Protein AF-A0A497NHQ7-F1 (afdb_monomer_lite)

Foldseek 3Di:
DDDDDDDDDDDDDDDDDPPPVPPPLPDLVPDPLVVLLVVLVVPDDPVLSVLLSVLCNVQVVCLNVLDCVVLVPDDLVSSLSNLVSNCSVCVVVVNNVSSVVSCVVVVPDNDDPCVVVVVVVLVVCLVPLVVVVVVLVVCCVQPVLCVLLSVQCLQFLDQLQLSLVQLVVLLVCLVVVNNVLQADQVQQKGQVVSVCVRAVDPVGHDGMGRHHPVSSVVSNPHDRDDPVNSCCVQCPVVVHDDCSNVSSVSSVSVVVVVVVVVD

Sequence (263 aa):
MCLWFVRAGSSVWYERLTCTRKKASFNERNINWRDFEKWLKQSFSYNYSKDLLNYSKRFCHVLFSGEASELLKLSTSVRRMAMASLSNLSKYLGIYKEWKRLVEAYGLKWSCGKSEDYIIKRMANTENNDAILEWVKLVKAKILQLRVFMDFMVLSGLRLKEAVNSYNLIIQLSREERLSEYYDSEKEVLKHYKFKEVFIRRSKKVFVSFIPKAMIEAISQREKLTVYQISNWVRRDNKLKSRFGDIREYFATFMTNGLRNRK

Radius of gyration: 26.2 Å; chains: 1; bounding box: 58×73×68 Å

pLDDT: mean 84.04, std 20.73, range [24.2, 98.5]

Secondary structure (DSSP, 8-state):
---------------------------GGG--HHHHHHHHHHHS-HHHHHHHHHHHHHHTHHHHH---HHHHTS-HHHHHHHHHHHHHHHHHTT-HHHHHHHHHHTT--S--SHHHHHHHHHHHHTT-SHHHHHHHHHHHHH-GGGHHHHHHHHHH---HHHHHHHHHHHHHHHHTT-GGGTEETTTTEE-GGGSHHHHEETTEE---EE--HHHHHHHHTS----HHHHHHIIIIIS-PPP-HHHHHHHHHHHHHHHHHTT-

Structure (mmCIF, N/CA/C/O backbone):
data_AF-A0A497NHQ7-F1
#
_entry.id   AF-A0A497NHQ7-F1
#
loop_
_atom_site.group_PDB
_atom_site.id
_atom_site.type_symbol
_atom_site.label_atom_id
_atom_site.label_alt_id
_atom_site.label_comp_id
_atom_site.label_asym_id
_atom_site.label_entity_id
_atom_site.label_seq_id
_atom_site.pdbx_PDB_ins_code
_atom_site.Cartn_x
_atom_site.Cartn_y
_atom_site.Cartn_z
_atom_site.occupancy
_atom_site.B_iso_or_equiv
_atom_site.auth_seq_id
_atom_site.auth_comp_id
_atom_site.auth_asym_id
_atom_site.auth_atom_id
_atom_site.pdbx_PDB_model_num
ATOM 1 N N . MET A 1 1 ? 35.495 -52.546 -8.811 1.00 30.92 1 MET A N 1
ATOM 2 C CA . MET A 1 1 ? 34.304 -53.111 -9.485 1.00 30.92 1 MET A CA 1
ATOM 3 C C . MET A 1 1 ? 33.093 -52.316 -9.010 1.00 30.92 1 MET A C 1
ATOM 5 O O . MET A 1 1 ? 33.074 -51.970 -7.838 1.00 30.92 1 MET A O 1
ATOM 9 N N . CYS A 1 2 ? 32.164 -52.003 -9.918 1.00 26.03 2 CYS A N 1
ATOM 10 C CA . CYS A 1 2 ? 31.024 -51.072 -9.798 1.00 26.03 2 CYS A CA 1
ATOM 11 C C . CYS A 1 2 ? 31.335 -49.577 -9.992 1.00 26.03 2 CYS A C 1
ATOM 13 O O . CYS A 1 2 ? 31.660 -48.857 -9.055 1.00 26.03 2 CYS A O 1
ATOM 15 N N . LEU A 1 3 ? 31.118 -49.107 -11.225 1.00 24.20 3 LEU A N 1
ATOM 16 C CA . LEU A 1 3 ? 30.750 -47.726 -11.534 1.00 24.20 3 LEU A CA 1
ATOM 17 C C . LEU A 1 3 ? 29.706 -47.738 -12.655 1.00 24.20 3 LEU A C 1
ATOM 19 O O . LEU A 1 3 ? 29.718 -48.588 -13.543 1.00 24.20 3 LEU A O 1
ATOM 23 N N . TRP A 1 4 ? 28.745 -46.842 -12.492 1.00 24.20 4 TRP A N 1
ATOM 24 C CA . TRP A 1 4 ? 27.410 -46.860 -13.063 1.00 24.20 4 TRP A CA 1
ATOM 25 C C . TRP A 1 4 ? 27.330 -46.231 -14.461 1.00 24.20 4 TRP A C 1
ATOM 27 O O . TRP A 1 4 ? 27.962 -45.222 -14.741 1.00 24.20 4 TRP A O 1
ATOM 37 N N . PHE A 1 5 ? 26.469 -46.845 -15.274 1.00 24.69 5 PHE A N 1
ATOM 38 C CA . PHE A 1 5 ? 25.561 -46.300 -16.291 1.00 24.69 5 PHE A CA 1
ATOM 39 C C . PHE A 1 5 ? 25.951 -45.066 -17.133 1.00 24.69 5 PHE A C 1
ATOM 41 O O . PHE A 1 5 ? 25.940 -43.917 -16.700 1.00 24.69 5 PHE A O 1
ATOM 48 N N . VAL A 1 6 ? 26.104 -45.364 -18.424 1.00 25.67 6 VAL A N 1
ATOM 49 C CA . VAL A 1 6 ? 26.184 -44.488 -19.595 1.00 25.67 6 VAL A CA 1
ATOM 50 C C . VAL A 1 6 ? 24.782 -44.061 -20.063 1.00 25.67 6 VAL A C 1
ATOM 52 O O . VAL A 1 6 ? 23.880 -44.890 -20.162 1.00 25.67 6 VAL A O 1
ATOM 55 N N . ARG A 1 7 ? 24.629 -42.793 -20.466 1.00 26.30 7 ARG A N 1
ATOM 56 C CA . ARG A 1 7 ? 23.728 -42.341 -21.551 1.00 26.30 7 ARG A CA 1
ATOM 57 C C . ARG A 1 7 ? 24.467 -41.226 -22.301 1.00 26.30 7 ARG A C 1
ATOM 59 O O . ARG A 1 7 ? 24.669 -40.153 -21.751 1.00 26.30 7 ARG A O 1
ATOM 66 N N . ALA A 1 8 ? 25.144 -41.524 -23.409 1.00 26.69 8 ALA A N 1
ATOM 67 C CA . ALA A 1 8 ? 24.595 -41.644 -24.765 1.00 26.69 8 ALA A CA 1
ATOM 68 C C . ALA A 1 8 ? 23.889 -40.356 -25.219 1.00 26.69 8 ALA A C 1
ATOM 70 O O . ALA A 1 8 ? 22.693 -40.165 -25.008 1.00 26.69 8 ALA A O 1
ATOM 71 N N . GLY A 1 9 ? 24.676 -39.473 -25.837 1.00 25.56 9 GLY A N 1
ATOM 72 C CA . GLY A 1 9 ? 24.173 -38.418 -26.700 1.00 25.56 9 GLY A CA 1
ATOM 73 C C . GLY A 1 9 ? 23.715 -39.001 -28.033 1.00 25.56 9 GLY A C 1
ATOM 74 O O . GLY A 1 9 ? 24.252 -39.997 -28.518 1.00 25.56 9 GLY A O 1
ATOM 75 N N . SER A 1 10 ? 22.713 -38.374 -28.634 1.00 26.53 10 SER A N 1
ATOM 76 C CA . SER A 1 10 ? 22.388 -38.570 -30.040 1.00 26.53 10 SER A CA 1
ATOM 77 C C . SER A 1 10 ? 21.938 -37.250 -30.648 1.00 26.53 10 SER A C 1
ATOM 79 O O . SER A 1 10 ? 21.062 -36.542 -30.158 1.00 26.53 10 SER A O 1
ATOM 81 N N . SER A 1 11 ? 22.679 -36.951 -31.696 1.00 25.83 11 SER A N 1
ATOM 82 C CA . SER A 1 11 ? 22.598 -35.955 -32.742 1.00 25.83 11 SER A CA 1
ATOM 83 C C . SER A 1 11 ? 21.236 -35.808 -33.434 1.00 25.83 11 SER A C 1
ATOM 85 O O . SER A 1 11 ? 20.592 -36.797 -33.757 1.00 25.83 11 SER A O 1
ATOM 87 N N . VAL A 1 12 ? 20.929 -34.542 -33.752 1.00 27.66 12 VAL A N 1
ATOM 88 C CA . VAL A 1 12 ? 20.535 -34.015 -35.080 1.00 27.66 12 VAL A CA 1
ATOM 89 C C . VAL A 1 12 ? 19.300 -34.603 -35.767 1.00 27.66 12 VAL A C 1
ATOM 91 O O . VAL A 1 12 ? 19.362 -35.721 -36.243 1.00 27.66 12 VAL A O 1
ATOM 94 N N . TRP A 1 13 ? 18.293 -33.742 -35.982 1.00 25.17 13 TRP A N 1
ATOM 95 C CA . TRP A 1 13 ? 17.692 -33.379 -37.289 1.00 25.17 13 TRP A CA 1
ATOM 96 C C . TRP A 1 13 ? 17.184 -31.921 -37.147 1.00 25.17 13 TRP A C 1
ATOM 98 O O . TRP A 1 13 ? 16.408 -31.636 -36.240 1.00 25.17 13 TRP A O 1
ATOM 108 N N . TYR A 1 14 ? 17.883 -30.909 -37.691 1.00 27.84 14 TYR A N 1
ATOM 109 C CA . TYR A 1 14 ? 17.608 -30.205 -38.968 1.00 27.84 14 TYR A CA 1
ATOM 110 C C . TYR A 1 14 ? 16.111 -29.899 -39.177 1.00 27.84 14 TYR A C 1
ATOM 112 O O . TYR A 1 14 ? 15.291 -30.798 -39.155 1.00 27.84 14 TYR A O 1
ATOM 120 N N . GLU A 1 15 ? 15.698 -28.640 -39.335 1.00 27.30 15 GLU A N 1
ATOM 121 C CA . GLU A 1 15 ? 15.853 -27.954 -40.620 1.00 27.30 15 GLU A CA 1
ATOM 122 C C . GLU A 1 15 ? 16.220 -26.466 -40.538 1.00 27.30 15 GLU A C 1
ATOM 124 O O . GLU A 1 15 ? 15.729 -25.677 -39.726 1.00 27.30 15 GLU A O 1
ATOM 129 N N . ARG A 1 16 ? 17.084 -26.091 -41.485 1.00 33.81 16 ARG A N 1
ATOM 130 C CA . ARG A 1 16 ? 17.344 -24.724 -41.916 1.00 33.81 16 ARG A CA 1
ATOM 131 C C . ARG A 1 16 ? 16.037 -24.060 -42.340 1.00 33.81 16 ARG A C 1
ATOM 133 O O . ARG A 1 16 ? 15.442 -24.445 -43.336 1.00 33.81 16 ARG A O 1
ATOM 140 N N . LEU A 1 17 ? 15.730 -22.931 -41.722 1.00 28.48 17 LEU A N 1
ATOM 141 C CA . LEU A 1 17 ? 15.259 -21.790 -42.491 1.00 28.48 17 LEU A CA 1
ATOM 142 C C . LEU A 1 17 ? 16.276 -20.682 -42.288 1.00 28.48 17 LEU A C 1
ATOM 144 O O . LEU A 1 17 ? 16.317 -20.006 -41.259 1.00 28.48 17 LEU A O 1
ATOM 148 N N . THR A 1 18 ? 17.118 -20.512 -43.302 1.00 34.19 18 THR A N 1
ATOM 149 C CA . THR A 1 18 ? 17.798 -19.259 -43.608 1.00 34.19 18 THR A CA 1
ATOM 150 C C . THR A 1 18 ? 16.737 -18.191 -43.850 1.00 34.19 18 THR A C 1
ATOM 152 O O . THR A 1 18 ? 16.485 -17.775 -44.974 1.00 34.19 18 THR A O 1
ATOM 155 N N . CYS A 1 19 ? 16.080 -17.732 -42.791 1.00 28.23 19 CYS A N 1
ATOM 156 C CA . CYS A 1 19 ? 15.479 -16.423 -42.818 1.00 28.23 19 CYS A CA 1
ATOM 157 C C . CYS A 1 19 ? 16.605 -15.492 -42.391 1.00 28.23 19 CYS A C 1
ATOM 159 O O . CYS A 1 19 ? 16.852 -15.284 -41.202 1.00 28.23 19 CYS A O 1
ATOM 161 N N . THR A 1 20 ? 17.314 -14.944 -43.378 1.00 32.28 20 THR A N 1
ATOM 162 C CA . THR A 1 20 ? 17.828 -13.579 -43.295 1.00 32.28 20 THR A CA 1
ATOM 163 C C . THR A 1 20 ? 16.650 -12.706 -42.877 1.00 32.28 20 THR A C 1
ATOM 165 O O . THR A 1 20 ? 15.953 -12.124 -43.708 1.00 32.28 20 THR A O 1
ATOM 168 N N . ARG A 1 21 ? 16.347 -12.696 -41.575 1.00 32.72 21 ARG A N 1
ATOM 169 C CA . ARG A 1 21 ? 15.309 -11.864 -41.002 1.00 32.72 21 ARG A CA 1
ATOM 170 C C . ARG A 1 21 ? 15.893 -10.480 -41.132 1.00 32.72 21 ARG A C 1
ATOM 172 O O . ARG A 1 21 ? 16.703 -10.082 -40.296 1.00 32.72 21 ARG A O 1
ATOM 179 N N . LYS A 1 22 ? 15.561 -9.811 -42.246 1.00 32.59 22 LYS A N 1
ATOM 180 C CA . LYS A 1 22 ? 15.763 -8.377 -42.441 1.00 32.59 22 LYS A CA 1
ATOM 181 C C . LYS A 1 22 ? 15.537 -7.766 -41.069 1.00 32.59 22 LYS A C 1
ATOM 183 O O . LYS A 1 22 ? 14.441 -7.924 -40.524 1.00 32.59 22 LYS A O 1
ATOM 188 N N . LYS A 1 23 ? 16.593 -7.197 -40.469 1.00 37.81 23 LYS A N 1
ATOM 189 C CA . LYS A 1 23 ? 16.454 -6.386 -39.261 1.00 37.81 23 LYS A CA 1
ATOM 190 C C . LYS A 1 23 ? 15.331 -5.425 -39.609 1.00 37.81 23 LYS A C 1
ATOM 192 O O . LYS A 1 23 ? 15.509 -4.600 -40.500 1.00 37.81 23 LYS A O 1
ATOM 197 N N . ALA A 1 24 ? 14.153 -5.608 -39.017 1.00 40.59 24 ALA A N 1
ATOM 198 C CA . ALA A 1 24 ? 13.106 -4.620 -39.146 1.00 40.59 24 ALA A CA 1
ATOM 199 C C . ALA A 1 24 ? 13.726 -3.373 -38.526 1.00 40.59 24 ALA A C 1
ATOM 201 O O . ALA A 1 24 ? 13.942 -3.338 -37.314 1.00 40.59 24 ALA A O 1
ATOM 202 N N . SER A 1 25 ? 14.145 -2.424 -39.363 1.00 46.47 25 SER A N 1
ATOM 203 C CA . SER A 1 25 ? 14.694 -1.156 -38.913 1.00 46.47 25 SER A CA 1
ATOM 204 C C . SER A 1 25 ? 13.517 -0.357 -38.372 1.00 46.47 25 SER A C 1
ATOM 206 O O . SER A 1 25 ? 12.958 0.510 -39.043 1.00 46.47 25 SER A O 1
ATOM 208 N N . PHE A 1 26 ? 13.050 -0.732 -37.184 1.00 54.47 26 PHE A N 1
ATOM 209 C CA . PHE A 1 26 ? 12.136 0.104 -36.438 1.00 54.47 26 PHE A CA 1
ATOM 210 C C . PHE A 1 26 ? 12.900 1.389 -36.154 1.00 54.47 26 PHE A C 1
ATOM 212 O O . PHE A 1 26 ? 13.939 1.370 -35.508 1.00 54.47 26 PHE A O 1
ATOM 219 N N . ASN A 1 27 ? 12.433 2.478 -36.747 1.00 61.97 27 ASN A N 1
ATOM 220 C CA . ASN A 1 27 ? 12.944 3.813 -36.501 1.00 61.97 27 ASN A CA 1
ATOM 221 C C . ASN A 1 27 ? 12.106 4.422 -35.369 1.00 61.97 27 ASN A C 1
ATOM 223 O O . ASN A 1 27 ? 10.896 4.183 -35.307 1.00 61.97 27 ASN A O 1
ATOM 227 N N . GLU A 1 28 ? 12.722 5.223 -34.501 1.00 62.81 28 GLU A N 1
ATOM 228 C CA . GLU A 1 28 ? 12.070 5.949 -33.398 1.00 62.81 28 GLU A CA 1
ATOM 229 C C . GLU A 1 28 ? 10.790 6.672 -33.836 1.00 62.81 28 GLU A C 1
ATOM 231 O O . GLU A 1 28 ? 9.801 6.719 -33.102 1.00 62.81 28 GLU A O 1
ATOM 236 N N . ARG A 1 29 ? 10.786 7.184 -35.073 1.00 62.53 29 ARG A N 1
ATOM 237 C CA . ARG A 1 29 ? 9.670 7.934 -35.671 1.00 62.53 29 ARG A CA 1
ATOM 238 C C . ARG A 1 29 ? 8.407 7.104 -35.915 1.00 62.53 29 ARG A C 1
ATOM 240 O O . ARG A 1 29 ? 7.334 7.680 -36.045 1.00 62.53 29 ARG A O 1
ATOM 247 N N . ASN A 1 30 ? 8.511 5.775 -35.933 1.00 78.06 30 ASN A N 1
ATOM 248 C CA . ASN A 1 30 ? 7.392 4.874 -36.228 1.00 78.06 30 ASN A CA 1
ATOM 249 C C . ASN A 1 30 ? 6.718 4.310 -34.966 1.00 78.06 30 ASN A C 1
ATOM 251 O O . ASN A 1 30 ? 5.863 3.427 -35.058 1.00 78.06 30 ASN A O 1
ATOM 255 N N . ILE A 1 31 ? 7.086 4.785 -33.772 1.00 88.00 31 ILE A N 1
ATOM 256 C CA . ILE A 1 31 ? 6.461 4.319 -32.532 1.00 88.00 31 ILE A CA 1
ATOM 257 C C . ILE A 1 31 ? 5.078 4.961 -32.378 1.00 88.00 31 ILE A C 1
ATOM 259 O O . ILE A 1 31 ? 4.946 6.159 -32.122 1.00 88.00 31 ILE A O 1
ATOM 263 N N . ASN A 1 32 ? 4.027 4.142 -32.438 1.00 92.81 32 ASN A N 1
ATOM 264 C CA . ASN A 1 32 ? 2.687 4.573 -32.050 1.00 92.81 32 ASN A CA 1
ATOM 265 C C . ASN A 1 32 ? 2.573 4.642 -30.516 1.00 92.81 32 ASN A C 1
ATOM 267 O O . ASN A 1 32 ? 2.247 3.667 -29.835 1.00 92.81 32 ASN A O 1
ATOM 271 N N . TRP A 1 33 ? 2.855 5.826 -29.969 1.00 93.81 33 TRP A N 1
ATOM 272 C CA . TRP A 1 33 ? 2.842 6.081 -28.528 1.00 93.81 33 TRP A CA 1
ATOM 273 C C . TRP A 1 33 ? 1.461 5.945 -27.881 1.00 93.81 33 TRP A C 1
ATOM 275 O O . TRP A 1 33 ? 1.388 5.611 -26.700 1.00 93.81 33 TRP A O 1
ATOM 285 N N . ARG A 1 34 ? 0.375 6.199 -28.626 1.00 94.44 34 ARG A N 1
ATOM 286 C CA . ARG A 1 34 ? -0.997 6.080 -28.105 1.00 94.44 34 ARG A CA 1
ATOM 287 C C . ARG A 1 34 ? -1.351 4.619 -27.854 1.00 94.44 34 ARG A C 1
ATOM 289 O O . ARG A 1 34 ? -1.908 4.293 -26.808 1.00 94.44 34 ARG A O 1
ATOM 296 N N . ASP A 1 35 ? -0.985 3.738 -28.777 1.00 95.31 35 ASP A N 1
ATOM 297 C CA . ASP A 1 35 ? -1.245 2.307 -28.620 1.00 95.31 35 ASP A CA 1
ATOM 298 C C . ASP A 1 35 ? -0.305 1.664 -27.598 1.00 95.31 35 ASP A C 1
ATOM 300 O O . ASP A 1 35 ? -0.753 0.852 -26.786 1.00 95.31 35 ASP A O 1
ATOM 304 N N . PHE A 1 36 ? 0.950 2.116 -27.514 1.00 95.62 36 PHE A N 1
ATOM 305 C CA . PHE A 1 36 ? 1.835 1.718 -26.419 1.00 95.62 36 PHE A CA 1
ATOM 306 C C . PHE A 1 36 ? 1.289 2.141 -25.043 1.00 95.62 36 PHE A C 1
ATOM 308 O O . PHE A 1 36 ? 1.331 1.365 -24.088 1.00 95.62 36 PHE A O 1
ATOM 315 N N . GLU A 1 37 ? 0.720 3.344 -24.921 1.00 96.12 37 GLU A N 1
ATOM 316 C CA . GLU A 1 37 ? 0.081 3.788 -23.679 1.00 96.12 37 GLU A CA 1
ATOM 317 C C . GLU A 1 37 ? -1.116 2.902 -23.298 1.00 96.12 37 GLU A C 1
ATOM 319 O O . GLU A 1 37 ? -1.246 2.514 -22.132 1.00 96.12 37 GLU A O 1
ATOM 324 N N . LYS A 1 38 ? -1.973 2.542 -24.265 1.00 96.25 38 LYS A N 1
ATOM 325 C CA . LYS A 1 38 ? -3.079 1.595 -24.037 1.00 96.25 38 LYS A CA 1
ATOM 326 C C . LYS A 1 38 ? -2.553 0.241 -23.561 1.00 96.25 38 LYS A C 1
ATOM 328 O O . LYS A 1 38 ? -3.060 -0.287 -22.573 1.00 96.25 38 LYS A O 1
ATOM 333 N N . TRP A 1 39 ? -1.506 -0.276 -24.205 1.00 96.38 39 TRP A N 1
ATOM 334 C CA . TRP A 1 39 ? -0.854 -1.530 -23.826 1.00 96.38 39 TRP A CA 1
ATOM 335 C C . TRP A 1 39 ? -0.329 -1.492 -22.381 1.00 96.38 39 TRP A C 1
ATOM 337 O O . TRP A 1 39 ? -0.569 -2.413 -21.599 1.00 96.38 39 TRP A O 1
ATOM 347 N N . LEU A 1 40 ? 0.299 -0.387 -21.963 1.00 96.31 40 LEU A N 1
ATOM 348 C CA . LEU A 1 40 ? 0.756 -0.211 -20.579 1.00 96.31 40 LEU A CA 1
ATOM 349 C C . LEU A 1 40 ? -0.403 -0.196 -19.570 1.00 96.31 40 LEU A C 1
ATOM 351 O O . LEU A 1 40 ? -0.281 -0.760 -18.481 1.00 96.31 40 LEU A O 1
ATOM 355 N N . LYS A 1 41 ? -1.524 0.456 -19.896 1.00 94.06 41 LYS A N 1
ATOM 356 C CA . LYS A 1 41 ? -2.686 0.577 -18.995 1.00 94.06 41 LYS A CA 1
ATOM 357 C C . LYS A 1 41 ? -3.403 -0.751 -18.739 1.00 94.06 41 LYS A C 1
ATOM 359 O O . LYS A 1 41 ? -4.059 -0.875 -17.713 1.00 94.06 41 LYS A O 1
ATOM 364 N N . GLN A 1 42 ? -3.238 -1.754 -19.602 1.00 91.31 42 GLN A N 1
ATOM 365 C CA . GLN A 1 42 ? -3.801 -3.092 -19.373 1.00 91.31 42 GLN A CA 1
ATOM 366 C C . GLN A 1 42 ? -3.130 -3.822 -18.200 1.00 91.31 42 GLN A C 1
ATOM 368 O O . GLN A 1 42 ? -3.756 -4.638 -17.532 1.00 91.31 42 GLN A O 1
ATOM 373 N N . SER A 1 43 ? -1.845 -3.548 -17.949 1.00 85.69 43 SER A N 1
ATOM 374 C CA . SER A 1 43 ? -1.028 -4.318 -16.997 1.00 85.69 43 SER A CA 1
ATOM 375 C C . SER A 1 43 ? -0.607 -3.545 -15.748 1.00 85.69 43 SER A C 1
ATOM 377 O O . SER A 1 43 ? -0.187 -4.156 -14.757 1.00 85.69 43 SER A O 1
ATOM 379 N N . PHE A 1 44 ? -0.674 -2.214 -15.786 1.00 89.81 44 PHE A N 1
ATOM 380 C CA . PHE A 1 44 ? -0.094 -1.339 -14.771 1.00 89.81 44 PHE A CA 1
ATOM 381 C C . PHE A 1 44 ? -1.082 -0.267 -14.298 1.00 89.81 44 PHE A C 1
ATOM 383 O O . PHE A 1 44 ? -2.060 0.053 -14.965 1.00 89.81 44 PHE A O 1
ATOM 390 N N . SER A 1 45 ? -0.824 0.294 -13.112 1.00 87.38 45 SER A N 1
ATOM 391 C CA . SER A 1 45 ? -1.625 1.400 -12.584 1.00 87.38 45 SER A CA 1
ATOM 392 C C . SER A 1 45 ? -1.390 2.678 -13.384 1.00 87.38 45 SER A C 1
ATOM 394 O O . SER A 1 45 ? -0.288 2.899 -13.875 1.00 87.38 45 SER A O 1
ATOM 396 N N . TYR A 1 46 ? -2.385 3.568 -13.420 1.00 90.38 46 TYR A N 1
ATOM 397 C CA . TYR A 1 46 ? -2.329 4.827 -14.172 1.00 90.38 46 TYR A CA 1
ATOM 398 C C . TYR A 1 46 ? -1.010 5.603 -14.005 1.00 90.38 46 TYR A C 1
ATOM 400 O O . TYR A 1 46 ? -0.343 5.904 -14.992 1.00 90.38 46 TYR A O 1
ATOM 408 N N . ASN A 1 47 ? -0.597 5.875 -12.761 1.00 90.94 47 ASN A N 1
ATOM 409 C CA . ASN A 1 47 ? 0.635 6.625 -12.494 1.00 90.94 47 ASN A CA 1
ATOM 410 C C . ASN A 1 47 ? 1.879 5.881 -12.986 1.00 90.94 47 ASN A C 1
ATOM 412 O O . ASN A 1 47 ? 2.761 6.494 -13.577 1.00 90.94 47 ASN A O 1
ATOM 416 N N . TYR A 1 48 ? 1.937 4.561 -12.788 1.00 92.94 48 TYR A N 1
ATOM 417 C CA . TYR A 1 48 ? 3.091 3.787 -13.228 1.00 92.94 48 TYR A CA 1
ATOM 418 C C . TYR A 1 48 ? 3.144 3.677 -14.755 1.00 92.94 48 TYR A C 1
ATOM 420 O O . TYR A 1 48 ? 4.215 3.826 -15.331 1.00 92.94 48 TYR A O 1
ATOM 428 N N . SER A 1 49 ? 2.001 3.510 -15.426 1.00 95.62 49 SER A N 1
ATOM 429 C CA . SER A 1 49 ? 1.907 3.572 -16.889 1.00 95.62 49 SER A CA 1
ATOM 430 C C . SER A 1 49 ? 2.360 4.932 -17.423 1.00 95.62 49 SER A C 1
ATOM 432 O O . SER A 1 49 ? 3.096 4.979 -18.405 1.00 95.62 49 SER A O 1
ATOM 434 N N . LYS A 1 50 ? 1.971 6.033 -16.765 1.00 95.88 50 LYS A N 1
ATOM 435 C CA . LYS A 1 50 ? 2.400 7.392 -17.123 1.00 95.88 50 LYS A CA 1
ATOM 436 C C . LYS A 1 50 ? 3.915 7.563 -16.984 1.00 95.88 50 LYS A C 1
ATOM 438 O O . LYS A 1 50 ? 4.552 8.076 -17.903 1.00 95.88 50 LYS A O 1
ATOM 443 N N . ASP A 1 51 ? 4.494 7.099 -15.878 1.00 96.38 51 ASP A N 1
ATOM 444 C CA . ASP A 1 51 ? 5.944 7.128 -15.668 1.00 96.38 51 ASP A CA 1
ATOM 445 C C . ASP A 1 51 ? 6.671 6.298 -16.733 1.00 96.38 51 ASP A C 1
ATOM 447 O O . ASP A 1 51 ? 7.578 6.807 -17.393 1.00 96.38 51 ASP A O 1
ATOM 451 N N . LEU A 1 52 ? 6.232 5.056 -16.965 1.00 97.62 52 LEU A N 1
ATOM 452 C CA . LEU A 1 52 ? 6.808 4.177 -17.984 1.00 97.62 52 LEU A CA 1
ATOM 453 C C . LEU A 1 52 ? 6.740 4.804 -19.379 1.00 97.62 52 LEU A C 1
ATOM 455 O O . LEU A 1 52 ? 7.715 4.735 -20.122 1.00 97.62 52 LEU A O 1
ATOM 459 N N . LEU A 1 53 ? 5.626 5.443 -19.739 1.00 97.25 53 LEU A N 1
ATOM 460 C CA . LEU A 1 53 ? 5.477 6.122 -21.024 1.00 97.25 53 LEU A CA 1
ATOM 461 C C . LEU A 1 53 ? 6.461 7.289 -21.165 1.00 97.25 53 LEU A C 1
ATOM 463 O O . LEU A 1 53 ? 7.155 7.386 -22.176 1.00 97.25 53 LEU A O 1
ATOM 467 N N . ASN A 1 54 ? 6.546 8.156 -20.155 1.00 96.94 54 ASN A N 1
ATOM 468 C CA . ASN A 1 54 ? 7.426 9.325 -20.176 1.00 96.94 54 ASN A CA 1
ATOM 469 C C . ASN A 1 54 ? 8.900 8.923 -20.285 1.00 96.94 54 ASN A C 1
ATOM 471 O O . ASN A 1 54 ? 9.636 9.466 -21.106 1.00 96.94 54 ASN A O 1
ATOM 475 N N . TYR A 1 55 ? 9.324 7.940 -19.492 1.00 97.44 55 TYR A N 1
ATOM 476 C CA . TYR A 1 55 ? 10.689 7.422 -19.545 1.00 97.44 55 TYR A CA 1
ATOM 477 C C . TYR A 1 55 ? 10.960 6.643 -20.835 1.00 97.44 55 TYR A C 1
ATOM 479 O O . TYR A 1 55 ? 12.066 6.720 -21.359 1.00 97.44 55 TYR A O 1
ATOM 487 N N . SER A 1 56 ? 9.964 5.946 -21.390 1.00 96.56 56 SER A N 1
ATOM 488 C CA . SER A 1 56 ? 10.104 5.295 -22.697 1.00 96.56 56 SER A CA 1
ATOM 489 C C . SER A 1 56 ? 10.354 6.326 -23.788 1.00 96.56 56 SER A C 1
ATOM 491 O O . SER A 1 56 ? 11.296 6.163 -24.545 1.00 96.56 56 SER A O 1
ATOM 493 N N . LYS A 1 57 ? 9.574 7.414 -23.836 1.00 94.56 57 LYS A N 1
ATOM 494 C CA . LYS A 1 57 ? 9.792 8.513 -24.792 1.00 94.56 57 LYS A CA 1
ATOM 495 C C . LYS A 1 57 ? 11.172 9.138 -24.626 1.00 94.56 57 LYS A C 1
ATOM 497 O O . LYS A 1 57 ? 11.870 9.344 -25.608 1.00 94.56 57 LYS A O 1
ATOM 502 N N . ARG A 1 58 ? 11.568 9.395 -23.378 1.00 94.75 58 ARG A N 1
ATOM 503 C CA . ARG A 1 58 ? 12.839 10.045 -23.051 1.00 94.75 58 ARG A CA 1
ATOM 504 C C . ARG A 1 58 ? 14.070 9.229 -23.451 1.00 94.75 58 ARG A C 1
ATOM 506 O O . ARG A 1 58 ? 15.064 9.831 -23.821 1.00 94.75 58 ARG A O 1
ATOM 513 N N . PHE A 1 59 ? 14.020 7.906 -23.314 1.00 95.06 59 PHE A N 1
ATOM 514 C CA . PHE A 1 59 ? 15.191 7.040 -23.497 1.00 95.06 59 PHE A CA 1
ATOM 515 C C . PHE A 1 59 ? 15.066 6.084 -24.691 1.00 95.06 59 PHE A C 1
ATOM 517 O O . PHE A 1 59 ? 15.881 5.173 -24.821 1.00 95.06 59 PHE A O 1
ATOM 524 N N . CYS A 1 60 ? 14.035 6.219 -25.536 1.00 93.75 60 CYS A N 1
ATOM 525 C CA . CYS A 1 60 ? 13.791 5.268 -26.626 1.00 93.75 60 CYS A CA 1
ATOM 526 C C . CYS A 1 60 ? 14.968 5.157 -27.592 1.00 93.75 60 CYS A C 1
ATOM 528 O O . CYS A 1 60 ? 15.209 4.060 -28.092 1.00 93.75 60 CYS A O 1
ATOM 530 N N . HIS A 1 61 ? 15.732 6.235 -27.774 1.00 91.31 61 HIS A N 1
ATOM 531 C CA . HIS A 1 61 ? 16.910 6.276 -28.633 1.00 91.31 61 HIS A CA 1
ATOM 532 C C . HIS A 1 61 ? 17.951 5.215 -28.294 1.00 91.31 61 HIS A C 1
ATOM 534 O O . HIS A 1 61 ? 18.546 4.639 -29.197 1.00 91.31 61 HIS A O 1
ATOM 540 N N . VAL A 1 62 ? 18.082 4.851 -27.016 1.00 92.75 62 VAL A N 1
ATOM 541 C CA . VAL A 1 62 ? 18.972 3.776 -26.544 1.00 92.75 62 VAL A CA 1
ATOM 542 C C . VAL A 1 62 ? 18.680 2.437 -27.235 1.00 92.75 62 VAL A C 1
ATOM 544 O O . VAL A 1 62 ? 19.596 1.664 -27.507 1.00 92.75 62 VAL A O 1
ATOM 547 N N . LEU A 1 63 ? 17.408 2.138 -27.535 1.00 90.12 63 LEU A N 1
ATOM 548 C CA . LEU A 1 63 ? 17.030 0.883 -28.199 1.00 90.12 63 LEU A CA 1
ATOM 549 C C . LEU A 1 63 ? 17.482 0.827 -29.660 1.00 90.12 63 LEU A C 1
ATOM 551 O O . LEU A 1 63 ? 17.651 -0.271 -30.188 1.00 90.12 63 LEU A O 1
ATOM 555 N N . PHE A 1 64 ? 17.636 1.982 -30.307 1.00 86.81 64 PHE A N 1
ATOM 556 C CA . PHE A 1 64 ? 17.891 2.080 -31.744 1.00 86.81 64 PHE A CA 1
ATOM 557 C C . PHE A 1 64 ? 19.341 2.433 -32.060 1.00 86.81 64 PHE A C 1
ATOM 559 O O . PHE A 1 64 ? 19.886 1.913 -33.030 1.00 86.81 64 PHE A O 1
ATOM 566 N N . SER A 1 65 ? 19.981 3.254 -31.225 1.00 87.69 65 SER A N 1
ATOM 567 C CA . SER A 1 65 ? 21.415 3.533 -31.314 1.00 87.69 65 SER A CA 1
ATOM 568 C C . SER A 1 65 ? 22.264 2.333 -30.890 1.00 87.69 65 SER A C 1
ATOM 570 O O . SER A 1 65 ? 23.395 2.195 -31.345 1.00 87.69 65 SER A O 1
ATOM 572 N N . GLY A 1 66 ? 21.732 1.474 -30.011 1.00 85.25 66 GLY A N 1
ATOM 573 C CA . GLY A 1 66 ? 22.495 0.406 -29.364 1.00 85.25 66 GLY A CA 1
ATOM 574 C C . GLY A 1 66 ? 23.501 0.917 -28.326 1.00 85.25 66 GLY A C 1
ATOM 575 O O . GLY A 1 66 ? 24.301 0.136 -27.822 1.00 85.25 66 GLY A O 1
ATOM 576 N N . GLU A 1 67 ? 23.458 2.210 -27.996 1.00 90.31 67 GLU A N 1
ATOM 577 C CA . GLU A 1 67 ? 24.362 2.860 -27.050 1.00 90.31 67 GLU A CA 1
ATOM 578 C C . GLU A 1 67 ? 23.638 3.072 -25.715 1.00 90.31 67 GLU A C 1
ATOM 580 O O . GLU A 1 67 ? 22.667 3.828 -25.643 1.00 90.31 67 GLU A O 1
ATOM 585 N N . ALA A 1 68 ? 24.092 2.394 -24.656 1.00 92.06 68 ALA A N 1
ATOM 586 C CA . ALA A 1 68 ? 23.459 2.444 -23.336 1.00 92.06 68 ALA A CA 1
ATOM 587 C C . ALA A 1 68 ? 24.337 3.061 -22.230 1.00 92.06 68 ALA A C 1
ATOM 589 O O . ALA A 1 68 ? 23.931 3.052 -21.060 1.00 92.06 68 ALA A O 1
ATOM 590 N N . SER A 1 69 ? 25.497 3.641 -22.559 1.00 91.94 69 SER A N 1
ATOM 591 C CA . SER A 1 69 ? 26.382 4.309 -21.590 1.00 91.94 69 SER A CA 1
ATOM 592 C C . SER A 1 69 ? 25.694 5.472 -20.885 1.00 91.94 69 SER A C 1
ATOM 594 O O . SER A 1 69 ? 25.955 5.721 -19.706 1.00 91.94 69 SER A O 1
ATOM 596 N N . GLU A 1 70 ? 24.779 6.169 -21.566 1.00 93.19 70 GLU A N 1
ATOM 597 C CA . GLU A 1 70 ? 23.937 7.205 -20.953 1.00 93.19 70 GLU A CA 1
ATOM 598 C C . GLU A 1 70 ? 23.225 6.689 -19.696 1.00 93.19 70 GLU A C 1
ATOM 600 O O . GLU A 1 70 ? 23.178 7.381 -18.676 1.00 93.19 70 GLU A O 1
ATOM 605 N N . LEU A 1 71 ? 22.719 5.451 -19.729 1.00 93.69 71 LEU A N 1
ATOM 606 C CA . LEU A 1 71 ? 21.970 4.892 -18.609 1.00 93.69 71 LEU A CA 1
ATOM 607 C C . LEU A 1 71 ? 22.852 4.678 -17.379 1.00 93.69 71 LEU A C 1
ATOM 609 O O . LEU A 1 71 ? 22.357 4.790 -16.257 1.00 93.69 71 LEU A O 1
ATOM 613 N N . LEU A 1 72 ? 24.145 4.391 -17.558 1.00 91.50 72 LEU A N 1
ATOM 614 C CA . LEU A 1 72 ? 25.084 4.180 -16.453 1.00 91.50 72 LEU A CA 1
ATOM 615 C C . LEU A 1 72 ? 25.314 5.455 -15.637 1.00 91.50 72 LEU A C 1
ATOM 617 O O . LEU A 1 72 ? 25.474 5.361 -14.420 1.00 91.50 72 LEU A O 1
ATOM 621 N N . LYS A 1 73 ? 25.248 6.623 -16.287 1.00 92.62 73 LYS A N 1
ATOM 622 C CA . LYS A 1 73 ? 25.420 7.948 -15.667 1.00 92.62 73 LYS A CA 1
ATOM 623 C C . LYS A 1 73 ? 24.216 8.372 -14.816 1.00 92.62 73 LYS A C 1
ATOM 625 O O . LYS A 1 73 ? 24.308 9.317 -14.036 1.00 92.62 73 LYS A O 1
ATOM 630 N N . LEU A 1 74 ? 23.075 7.694 -14.953 1.00 92.00 74 LEU A N 1
ATOM 631 C CA . LEU A 1 74 ? 21.858 8.009 -14.209 1.00 92.00 74 LEU A CA 1
ATOM 632 C C . LEU A 1 74 ? 21.935 7.515 -12.760 1.00 92.00 74 LEU A C 1
ATOM 634 O O . LEU A 1 74 ? 22.492 6.456 -12.460 1.00 92.00 74 LEU A O 1
ATOM 638 N N . SER A 1 75 ? 21.256 8.229 -11.857 1.00 89.81 75 SER A N 1
ATOM 639 C CA . SER A 1 75 ? 21.047 7.740 -10.492 1.00 89.81 75 SER A CA 1
ATOM 640 C C . SER A 1 75 ? 20.298 6.405 -10.501 1.00 89.81 75 SER A C 1
ATOM 642 O O . SER A 1 75 ? 19.462 6.150 -11.369 1.00 89.81 75 SER A O 1
ATOM 644 N N . THR A 1 76 ? 20.535 5.556 -9.499 1.00 86.81 76 THR A N 1
ATOM 645 C CA . THR A 1 76 ? 19.944 4.208 -9.408 1.00 86.81 76 THR A CA 1
ATOM 646 C C . THR A 1 76 ? 18.433 4.182 -9.656 1.00 86.81 76 THR A C 1
ATOM 648 O O . THR A 1 76 ? 17.939 3.319 -10.382 1.00 86.81 76 THR A O 1
ATOM 651 N N . SER A 1 77 ? 17.686 5.112 -9.056 1.00 86.56 77 SER A N 1
ATOM 652 C CA . SER A 1 77 ? 16.224 5.159 -9.178 1.00 86.56 77 SER A CA 1
ATOM 653 C C . SER A 1 77 ? 15.782 5.505 -10.601 1.00 86.56 77 SER A C 1
ATOM 655 O O . SER A 1 77 ? 14.877 4.866 -11.137 1.00 86.56 77 SER A O 1
ATOM 657 N N . VAL A 1 78 ? 16.449 6.482 -11.222 1.00 92.19 78 VAL A N 1
ATOM 658 C CA . VAL A 1 78 ? 16.165 6.937 -12.590 1.00 92.19 78 VAL A CA 1
ATOM 659 C C . VAL A 1 78 ? 16.575 5.859 -13.591 1.00 92.19 78 VAL A C 1
ATOM 661 O O . VAL A 1 78 ? 15.776 5.503 -14.452 1.00 92.19 78 VAL A O 1
ATOM 664 N N . ARG A 1 79 ? 17.759 5.254 -13.419 1.00 94.31 79 ARG A N 1
ATOM 665 C CA . ARG A 1 79 ? 18.248 4.132 -14.232 1.00 94.31 79 ARG A CA 1
ATOM 666 C C . ARG A 1 79 ? 17.284 2.955 -14.210 1.00 94.31 79 ARG A C 1
ATOM 668 O O . ARG A 1 79 ? 16.911 2.448 -15.261 1.00 94.31 79 ARG A O 1
ATOM 675 N N . ARG A 1 80 ? 16.814 2.553 -13.024 1.00 93.06 80 ARG A N 1
ATOM 676 C CA . ARG A 1 80 ? 15.826 1.474 -12.885 1.00 93.06 80 ARG A CA 1
ATOM 677 C C . ARG A 1 80 ? 14.530 1.791 -13.633 1.00 93.06 80 ARG A C 1
ATOM 679 O O . ARG A 1 80 ? 13.976 0.898 -14.272 1.00 93.06 80 ARG A O 1
ATOM 686 N N . MET A 1 81 ? 14.041 3.031 -13.550 1.00 95.12 81 MET A N 1
ATOM 687 C CA . MET A 1 81 ? 12.827 3.441 -14.262 1.00 95.12 81 MET A CA 1
ATOM 688 C C . MET A 1 81 ? 13.040 3.455 -15.778 1.00 95.12 81 MET A C 1
ATOM 690 O O . MET A 1 81 ? 12.209 2.915 -16.506 1.00 95.12 81 MET A O 1
ATOM 694 N N . ALA A 1 82 ? 14.169 3.987 -16.251 1.00 95.94 82 ALA A N 1
ATOM 695 C CA . ALA A 1 82 ? 14.550 3.965 -17.660 1.00 95.94 82 ALA A CA 1
ATOM 696 C C . ALA A 1 82 ? 14.621 2.524 -18.187 1.00 95.94 82 ALA A C 1
ATOM 698 O O . ALA A 1 82 ? 13.913 2.178 -19.127 1.00 95.94 82 ALA A O 1
ATOM 699 N N . MET A 1 83 ? 15.357 1.639 -17.510 1.00 96.75 83 MET A N 1
ATOM 700 C CA . MET A 1 83 ? 15.464 0.227 -17.891 1.00 96.75 83 MET A CA 1
ATOM 701 C C . MET A 1 83 ? 14.104 -0.487 -17.908 1.00 96.75 83 MET A C 1
ATOM 703 O O . MET A 1 83 ? 13.825 -1.274 -18.816 1.00 96.75 83 MET A O 1
ATOM 707 N N . ALA A 1 84 ? 13.239 -0.229 -16.919 1.00 96.44 84 ALA A N 1
ATOM 708 C CA . ALA A 1 84 ? 11.896 -0.810 -16.872 1.00 96.44 84 ALA A CA 1
ATOM 709 C C . ALA A 1 84 ? 11.035 -0.325 -18.046 1.00 96.44 84 ALA A C 1
ATOM 711 O O . ALA A 1 84 ? 10.306 -1.110 -18.650 1.00 96.44 84 ALA A O 1
ATOM 712 N N . SER A 1 85 ? 11.156 0.953 -18.391 1.00 96.94 85 SER A N 1
ATOM 713 C CA . SER A 1 85 ? 10.450 1.582 -19.507 1.00 96.94 85 SER A CA 1
ATOM 714 C C . SER A 1 85 ? 10.900 0.997 -20.844 1.00 96.94 85 SER A C 1
ATOM 716 O O . SER A 1 85 ? 10.074 0.472 -21.586 1.00 96.94 85 SER A O 1
ATOM 718 N N . LEU A 1 86 ? 12.213 0.930 -21.086 1.00 96.56 86 LEU A N 1
ATOM 719 C CA . LEU A 1 86 ? 12.794 0.332 -22.295 1.00 96.56 86 LEU A CA 1
ATOM 720 C C . LEU A 1 86 ? 12.517 -1.170 -22.408 1.00 96.56 86 LEU A C 1
ATOM 722 O O . LEU A 1 86 ? 12.289 -1.678 -23.503 1.00 96.56 86 LEU A O 1
ATOM 726 N N . SER A 1 87 ? 12.433 -1.889 -21.288 1.00 97.12 87 SER A N 1
ATOM 727 C CA . SER A 1 87 ? 11.997 -3.293 -21.293 1.00 97.12 87 SER A CA 1
ATOM 728 C C . SER A 1 87 ? 10.551 -3.461 -21.740 1.00 97.12 87 SER A C 1
ATOM 730 O O . SER A 1 87 ? 10.233 -4.426 -22.427 1.00 97.12 87 SER A O 1
ATOM 732 N N . ASN A 1 88 ? 9.658 -2.565 -21.321 1.00 97.75 88 ASN A N 1
ATOM 733 C CA . ASN A 1 88 ? 8.259 -2.614 -21.735 1.00 97.75 88 ASN A CA 1
ATOM 734 C C . ASN A 1 88 ? 8.103 -2.183 -23.196 1.00 97.75 88 ASN A C 1
ATOM 736 O O . ASN A 1 88 ? 7.423 -2.868 -23.955 1.00 97.75 88 ASN A O 1
ATOM 740 N N . LEU A 1 89 ? 8.796 -1.119 -23.611 1.00 96.31 89 LEU A N 1
ATOM 741 C CA . LEU A 1 89 ? 8.793 -0.656 -24.996 1.00 96.31 89 LEU A CA 1
ATOM 742 C C . LEU A 1 89 ? 9.353 -1.721 -25.949 1.00 96.31 89 LEU A C 1
ATOM 744 O O . LEU A 1 89 ? 8.724 -2.047 -26.948 1.00 96.31 89 LEU A O 1
ATOM 748 N N . SER A 1 90 ? 10.487 -2.340 -25.616 1.00 96.19 90 SER A N 1
ATOM 749 C CA . SER A 1 90 ? 11.076 -3.404 -26.441 1.00 96.19 90 SER A CA 1
ATOM 750 C C . SER A 1 90 ? 10.209 -4.665 -26.519 1.00 96.19 90 SER A C 1
ATOM 752 O O . SER A 1 90 ? 10.216 -5.336 -27.549 1.00 96.19 90 SER A O 1
ATOM 754 N N . LYS A 1 91 ? 9.431 -4.990 -25.476 1.00 96.12 91 LYS A N 1
ATOM 755 C CA . LYS A 1 91 ? 8.417 -6.060 -25.537 1.00 96.12 91 LYS A CA 1
ATOM 756 C C . LYS A 1 91 ? 7.282 -5.704 -26.486 1.00 96.12 91 LYS A C 1
ATOM 758 O O . LYS A 1 91 ? 6.934 -6.531 -27.319 1.00 96.12 91 LYS A O 1
ATOM 763 N N . TYR A 1 92 ? 6.755 -4.487 -26.379 1.00 95.44 92 TYR A N 1
ATOM 764 C CA . TYR A 1 92 ? 5.708 -3.986 -27.265 1.00 95.44 92 TYR A CA 1
ATOM 765 C C . TYR A 1 92 ? 6.151 -3.984 -28.738 1.00 95.44 92 TYR A C 1
ATOM 767 O O . TYR A 1 92 ? 5.412 -4.435 -29.604 1.00 95.44 92 TYR A O 1
ATOM 775 N N . LEU A 1 93 ? 7.390 -3.563 -29.010 1.00 93.31 93 LEU A N 1
ATOM 776 C CA . LEU A 1 93 ? 7.975 -3.531 -30.356 1.00 93.31 93 LEU A CA 1
ATOM 777 C C . LEU A 1 93 ? 8.485 -4.898 -30.856 1.00 93.31 93 LEU A C 1
ATOM 779 O O . LEU A 1 93 ? 8.929 -5.008 -31.995 1.00 93.31 93 LEU A O 1
ATOM 783 N N . GLY A 1 94 ? 8.490 -5.940 -30.019 1.00 93.69 94 GLY A N 1
ATOM 784 C CA . GLY A 1 94 ? 8.999 -7.268 -30.388 1.00 93.69 94 GLY A CA 1
ATOM 785 C C . GLY A 1 94 ? 10.532 -7.399 -30.454 1.00 93.69 94 GLY A C 1
ATOM 786 O O . GLY A 1 94 ? 11.037 -8.425 -30.910 1.00 93.69 94 GLY A O 1
ATOM 787 N N . ILE A 1 95 ? 11.286 -6.414 -29.956 1.00 93.69 95 ILE A N 1
ATOM 788 C CA . ILE A 1 95 ? 12.765 -6.374 -29.953 1.00 93.69 95 ILE A CA 1
ATOM 789 C C . ILE A 1 95 ? 13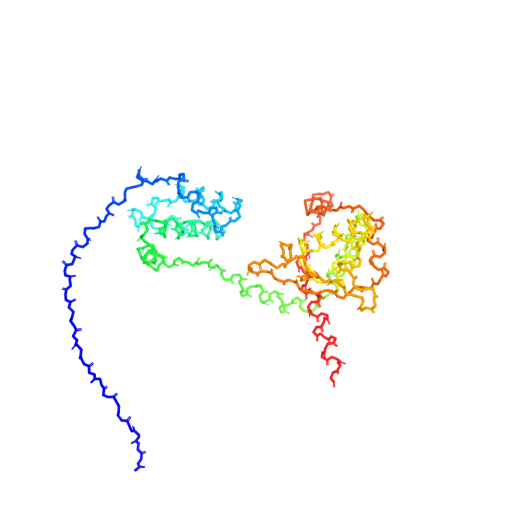.383 -6.683 -28.578 1.00 93.69 95 ILE A C 1
ATOM 791 O O . ILE A 1 95 ? 14.545 -6.386 -28.314 1.00 93.69 95 ILE A O 1
ATOM 795 N N . TYR A 1 96 ? 12.625 -7.309 -27.675 1.00 95.06 96 TYR A N 1
ATOM 796 C CA . TYR A 1 96 ? 13.058 -7.563 -26.294 1.00 95.06 96 TYR A CA 1
ATOM 797 C C . TYR A 1 96 ? 14.367 -8.363 -26.175 1.00 95.06 96 TYR A C 1
ATOM 799 O O . TYR A 1 96 ? 15.137 -8.143 -25.242 1.00 95.06 96 TYR A O 1
ATOM 807 N N . LYS A 1 97 ? 14.645 -9.275 -27.119 1.00 94.56 97 LYS A N 1
ATOM 808 C CA . LYS A 1 97 ? 15.918 -10.018 -27.153 1.00 94.56 97 LYS A CA 1
ATOM 809 C C . LYS A 1 97 ? 17.119 -9.088 -27.344 1.00 94.56 97 LYS A C 1
ATOM 811 O O . LYS A 1 97 ? 18.141 -9.304 -26.705 1.00 94.56 97 LYS A O 1
ATOM 816 N N . GLU A 1 98 ? 16.978 -8.060 -28.174 1.00 92.38 98 GLU A N 1
ATOM 817 C CA . GLU A 1 98 ? 18.047 -7.092 -28.425 1.00 92.38 98 GLU A CA 1
ATOM 818 C C . GLU A 1 98 ? 18.281 -6.206 -27.206 1.00 92.38 98 GLU A C 1
ATOM 820 O O . GLU A 1 98 ? 19.409 -6.042 -26.754 1.00 92.38 98 GLU A O 1
ATOM 825 N N . TRP A 1 99 ? 17.198 -5.750 -26.576 1.00 95.31 99 TRP A N 1
ATOM 826 C CA . TRP A 1 99 ? 17.294 -5.023 -25.317 1.00 95.31 99 TRP A CA 1
ATOM 827 C C . TRP A 1 99 ? 18.011 -5.828 -24.219 1.00 95.31 99 TRP A C 1
ATOM 829 O O . TRP A 1 99 ? 18.839 -5.275 -23.500 1.00 95.31 99 TRP A O 1
ATOM 839 N N . LYS A 1 100 ? 17.747 -7.138 -24.092 1.00 95.12 100 LYS A N 1
ATOM 840 C CA . LYS A 1 100 ? 18.477 -7.985 -23.131 1.00 95.12 100 LYS A CA 1
ATOM 841 C C . LYS A 1 100 ? 19.980 -8.018 -23.406 1.00 95.12 100 LYS A C 1
ATOM 843 O O . LYS A 1 100 ? 20.751 -7.858 -22.467 1.00 95.12 100 LYS A O 1
ATOM 848 N N . ARG A 1 101 ? 20.378 -8.172 -24.673 1.00 94.88 101 ARG A N 1
ATOM 849 C CA . ARG A 1 101 ? 21.794 -8.155 -25.067 1.00 94.88 101 ARG A CA 1
ATOM 850 C C . ARG A 1 101 ? 22.461 -6.833 -24.707 1.00 94.88 101 ARG A C 1
ATOM 852 O O . ARG A 1 101 ? 23.559 -6.853 -24.172 1.00 94.88 101 ARG A O 1
ATOM 859 N N . LEU A 1 102 ? 21.787 -5.703 -24.931 1.00 94.25 102 LEU A N 1
ATOM 860 C CA . LEU A 1 102 ? 22.296 -4.385 -24.532 1.00 94.25 102 LEU A CA 1
ATOM 861 C C . LEU A 1 102 ? 22.475 -4.273 -23.014 1.00 94.25 102 LEU A C 1
ATOM 863 O O . LEU A 1 102 ? 23.507 -3.806 -22.543 1.00 94.25 102 LEU A O 1
ATOM 867 N N . VAL A 1 103 ? 21.494 -4.736 -22.235 1.00 94.25 103 VAL A N 1
ATOM 868 C CA . VAL A 1 103 ? 21.590 -4.748 -20.767 1.00 94.25 103 VAL A CA 1
ATOM 869 C C . VAL A 1 103 ? 22.796 -5.561 -20.292 1.00 94.25 103 VAL A C 1
ATOM 871 O O . VAL A 1 103 ? 23.511 -5.112 -19.398 1.00 94.25 103 VAL A O 1
ATOM 874 N N . GLU A 1 104 ? 23.030 -6.727 -20.893 1.00 94.00 104 GLU A N 1
ATOM 875 C CA . GLU A 1 104 ? 24.156 -7.609 -20.571 1.00 94.00 104 GLU A CA 1
ATOM 876 C C . GLU A 1 104 ? 25.500 -7.001 -20.995 1.00 94.00 104 GLU A C 1
ATOM 878 O O . GLU A 1 104 ? 26.405 -6.907 -20.168 1.00 94.00 104 GLU A O 1
ATOM 883 N N . ALA A 1 105 ? 25.609 -6.513 -22.234 1.00 93.38 105 ALA A N 1
ATOM 884 C CA . ALA A 1 105 ? 26.838 -5.942 -22.789 1.00 93.38 105 ALA A CA 1
ATOM 885 C C . ALA A 1 105 ? 27.345 -4.727 -21.997 1.00 93.38 105 ALA A C 1
ATOM 887 O O . ALA A 1 105 ? 28.545 -4.577 -21.790 1.00 93.38 105 ALA A O 1
ATOM 888 N N . TYR A 1 106 ? 26.430 -3.889 -21.507 1.00 93.75 106 TYR A N 1
ATOM 889 C CA . TYR A 1 106 ? 26.758 -2.704 -20.709 1.00 93.75 106 TYR A CA 1
ATOM 890 C C . TYR A 1 106 ? 26.756 -2.965 -19.191 1.00 93.75 106 TYR A C 1
ATOM 892 O O . TYR A 1 106 ? 26.898 -2.027 -18.403 1.00 93.75 106 TYR A O 1
ATOM 900 N N . GLY A 1 107 ? 26.556 -4.213 -18.746 1.00 91.62 107 GLY A N 1
ATOM 901 C CA . GLY A 1 107 ? 26.564 -4.576 -17.323 1.00 91.62 107 GLY A CA 1
ATOM 902 C C . GLY A 1 107 ? 25.478 -3.882 -16.487 1.00 91.62 107 GLY A C 1
ATOM 903 O O . GLY A 1 107 ? 25.663 -3.628 -15.291 1.00 91.62 107 GLY A O 1
ATOM 904 N N . LEU A 1 108 ? 24.338 -3.540 -17.093 1.00 91.81 108 LEU A N 1
ATOM 905 C CA . LEU A 1 108 ? 23.265 -2.787 -16.446 1.00 91.81 108 LEU A CA 1
ATOM 906 C C . LEU A 1 108 ? 22.523 -3.646 -15.411 1.00 91.81 108 LEU A C 1
ATOM 908 O O . LEU A 1 108 ? 21.852 -4.626 -15.732 1.00 91.81 108 LEU A O 1
ATOM 912 N N . LYS A 1 109 ? 22.575 -3.232 -14.139 1.00 87.12 109 LYS A N 1
ATOM 913 C CA . LYS A 1 109 ? 21.913 -3.936 -13.028 1.00 87.12 109 LYS A CA 1
ATOM 914 C C . LYS A 1 109 ? 20.583 -3.288 -12.635 1.00 87.12 109 LYS A C 1
ATOM 916 O O . LYS A 1 109 ? 20.503 -2.084 -12.388 1.00 87.12 109 LYS A O 1
ATOM 921 N N . TRP A 1 110 ? 19.557 -4.127 -12.476 1.00 82.88 110 TRP A N 1
ATOM 922 C CA . TRP A 1 110 ? 18.220 -3.753 -11.986 1.00 82.88 110 TRP A CA 1
ATOM 923 C C . TRP A 1 110 ? 18.206 -3.259 -10.535 1.00 82.88 110 TRP A C 1
ATOM 925 O O . TRP A 1 110 ? 17.342 -2.467 -10.144 1.00 82.88 110 TRP A O 1
ATOM 935 N N . SER A 1 111 ? 19.162 -3.730 -9.738 1.00 70.88 111 SER A N 1
ATOM 936 C CA . SER A 1 111 ? 19.377 -3.358 -8.345 1.00 70.88 111 SER A CA 1
ATOM 937 C C . SER A 1 111 ? 20.798 -2.835 -8.155 1.00 70.88 111 SER A C 1
ATOM 939 O O . SER A 1 111 ? 21.770 -3.423 -8.616 1.00 70.88 111 SER A O 1
ATOM 941 N N . CYS A 1 112 ? 20.914 -1.723 -7.440 1.00 58.94 112 CYS A N 1
ATOM 942 C CA . CYS A 1 112 ? 22.140 -1.337 -6.743 1.00 58.94 112 CYS A CA 1
ATOM 943 C C . CYS A 1 112 ? 22.101 -2.037 -5.377 1.00 58.94 112 CYS A C 1
ATOM 945 O O . CYS A 1 112 ? 21.009 -2.110 -4.809 1.00 58.94 112 CYS A O 1
ATOM 947 N N . GLY A 1 113 ? 23.237 -2.548 -4.888 1.00 56.03 113 GLY A N 1
ATOM 948 C CA . GLY A 1 113 ? 23.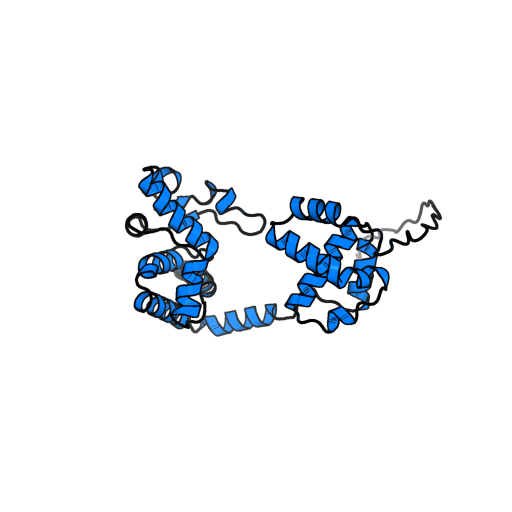426 -3.459 -3.737 1.00 56.03 113 GLY A CA 1
ATOM 949 C C . GLY A 1 113 ? 22.854 -3.060 -2.367 1.00 56.03 113 GLY A C 1
ATOM 950 O O . GLY A 1 113 ? 23.179 -3.671 -1.363 1.00 56.03 113 GLY A O 1
ATOM 951 N N . LYS A 1 114 ? 21.921 -2.110 -2.301 1.00 59.59 114 LYS A N 1
ATOM 952 C CA . LYS A 1 114 ? 21.228 -1.692 -1.078 1.00 59.59 114 LYS A CA 1
ATOM 953 C C . LYS A 1 114 ? 20.456 -2.813 -0.385 1.00 59.59 114 LYS A C 1
ATOM 955 O O . LYS A 1 114 ? 20.060 -2.636 0.756 1.00 59.59 114 LYS A O 1
ATOM 960 N N . SER A 1 115 ? 20.164 -3.933 -1.052 1.00 59.69 115 SER A N 1
ATOM 961 C CA . SER A 1 115 ? 19.512 -5.079 -0.402 1.00 59.69 115 SER A CA 1
ATOM 962 C C . SER A 1 115 ? 20.348 -5.632 0.747 1.00 59.69 115 SER A C 1
ATOM 964 O O . SER A 1 115 ? 19.778 -5.949 1.786 1.00 59.69 115 SER A O 1
ATOM 966 N N . GLU A 1 116 ? 21.667 -5.695 0.575 1.00 62.66 116 GLU A N 1
ATOM 967 C CA . GLU A 1 116 ? 22.604 -6.113 1.619 1.00 62.66 116 GLU A CA 1
ATOM 968 C C . GLU A 1 116 ? 22.650 -5.061 2.726 1.00 62.66 116 GLU A C 1
ATOM 970 O O . GLU A 1 116 ? 22.442 -5.412 3.881 1.00 62.66 116 GLU A O 1
ATOM 975 N N . ASP A 1 117 ? 22.724 -3.769 2.383 1.00 67.56 117 ASP A N 1
ATOM 976 C CA . ASP A 1 117 ? 22.620 -2.677 3.364 1.00 67.56 117 ASP A CA 1
ATOM 977 C C . ASP A 1 117 ? 21.322 -2.742 4.182 1.00 67.56 117 ASP A C 1
ATOM 979 O O . ASP A 1 117 ? 21.324 -2.473 5.379 1.00 67.56 117 ASP A O 1
ATOM 983 N N . TYR A 1 118 ? 20.189 -3.101 3.565 1.00 64.94 118 TYR A N 1
ATOM 984 C CA . TYR A 1 118 ? 18.922 -3.280 4.280 1.00 64.94 118 TYR A CA 1
ATOM 985 C C . TYR A 1 118 ? 18.959 -4.484 5.225 1.00 64.94 118 TYR A C 1
ATOM 987 O O . TYR A 1 118 ? 18.333 -4.426 6.282 1.00 64.94 118 TYR A O 1
ATOM 995 N N . ILE A 1 119 ? 19.658 -5.563 4.862 1.00 66.25 119 ILE A N 1
ATOM 996 C CA . ILE A 1 119 ? 19.842 -6.740 5.721 1.00 66.25 119 ILE A CA 1
ATOM 997 C C . ILE A 1 119 ? 20.786 -6.400 6.877 1.00 66.25 119 ILE A C 1
ATOM 999 O O . ILE A 1 119 ? 20.417 -6.629 8.023 1.00 66.25 119 ILE A O 1
ATOM 1003 N N . ILE A 1 120 ? 21.931 -5.773 6.600 1.00 68.06 120 ILE A N 1
ATOM 1004 C CA . ILE A 1 120 ? 22.901 -5.316 7.605 1.00 68.06 120 ILE A CA 1
ATOM 1005 C C . ILE A 1 120 ? 22.228 -4.341 8.570 1.00 68.06 120 ILE A C 1
ATOM 1007 O O . ILE A 1 120 ? 22.267 -4.536 9.780 1.00 68.06 120 ILE A O 1
ATOM 1011 N N . LYS A 1 121 ? 21.510 -3.343 8.045 1.00 67.94 121 LYS A N 1
ATOM 1012 C CA . LYS A 1 121 ? 20.732 -2.401 8.853 1.00 67.94 121 LYS A CA 1
ATOM 1013 C C . LYS A 1 121 ? 19.671 -3.110 9.692 1.00 67.94 121 LYS A C 1
ATOM 1015 O O . LYS A 1 121 ? 19.414 -2.685 10.811 1.00 67.94 121 LYS A O 1
ATOM 1020 N N . ARG A 1 122 ? 19.032 -4.161 9.172 1.00 64.56 122 ARG A N 1
ATOM 1021 C CA . ARG A 1 122 ? 18.054 -4.945 9.937 1.00 64.56 122 ARG A CA 1
ATOM 1022 C C . ARG A 1 122 ? 18.726 -5.697 11.079 1.00 64.56 122 ARG A C 1
ATOM 1024 O O . ARG A 1 122 ? 18.222 -5.620 12.188 1.00 64.56 122 ARG A O 1
ATOM 1031 N N . MET A 1 123 ? 19.848 -6.365 10.815 1.00 64.25 123 MET A N 1
ATOM 1032 C CA . MET A 1 123 ? 20.609 -7.100 11.828 1.00 64.25 123 MET A CA 1
ATOM 1033 C C . MET A 1 123 ? 21.126 -6.157 12.919 1.00 64.25 123 MET A C 1
ATOM 1035 O O . MET A 1 123 ? 20.895 -6.425 14.093 1.00 64.25 123 MET A O 1
ATOM 1039 N N . ALA A 1 124 ? 21.691 -5.009 12.537 1.00 63.56 124 ALA A N 1
ATOM 1040 C CA . ALA A 1 124 ? 22.166 -3.983 13.466 1.00 63.56 124 ALA A CA 1
ATOM 1041 C C . ALA A 1 124 ? 21.034 -3.307 14.268 1.00 63.56 124 ALA A C 1
ATOM 1043 O O . ALA A 1 124 ? 21.222 -2.943 15.421 1.00 63.56 124 ALA A O 1
ATOM 1044 N N . ASN A 1 125 ? 19.836 -3.147 13.691 1.00 57.28 125 ASN A N 1
ATOM 1045 C CA . ASN A 1 125 ? 18.701 -2.523 14.385 1.00 57.28 125 ASN A CA 1
ATOM 1046 C C . ASN A 1 125 ? 17.916 -3.478 15.294 1.00 57.28 125 ASN A C 1
ATOM 1048 O O . ASN A 1 125 ? 17.038 -3.008 16.017 1.00 57.28 125 ASN A O 1
ATOM 1052 N N . THR A 1 126 ? 18.190 -4.786 15.273 1.00 54.47 126 THR A N 1
ATOM 1053 C CA . THR A 1 126 ? 17.520 -5.752 16.167 1.00 54.47 126 THR A CA 1
ATOM 1054 C C . THR A 1 126 ? 17.752 -5.416 17.646 1.00 54.47 126 THR A C 1
ATOM 1056 O O . THR A 1 126 ? 16.920 -5.752 18.484 1.00 54.47 126 THR A O 1
ATOM 1059 N N . GLU A 1 127 ? 18.832 -4.691 17.949 1.00 52.72 127 GLU A N 1
ATOM 1060 C CA . GLU A 1 127 ? 19.185 -4.213 19.289 1.00 52.72 127 GLU A CA 1
ATOM 1061 C C . GLU A 1 127 ? 18.402 -2.960 19.726 1.00 52.72 127 GLU A C 1
ATOM 1063 O O . GLU A 1 127 ? 18.420 -2.620 20.902 1.00 52.72 127 GLU A O 1
ATOM 1068 N N . ASN A 1 128 ? 17.673 -2.277 18.829 1.00 60.66 128 ASN A N 1
ATOM 1069 C CA . ASN A 1 128 ? 17.047 -0.980 19.129 1.00 60.66 128 ASN A CA 1
ATOM 1070 C C . ASN A 1 128 ? 15.536 -0.932 18.822 1.00 60.66 128 ASN A C 1
ATOM 1072 O O . ASN A 1 128 ? 15.027 -0.013 18.169 1.00 60.66 128 ASN A O 1
ATOM 1076 N N . ASN A 1 129 ? 14.804 -1.946 19.298 1.00 66.00 129 ASN A N 1
ATOM 1077 C CA . ASN A 1 129 ? 13.334 -1.987 19.263 1.00 66.00 129 ASN A CA 1
ATOM 1078 C C . ASN A 1 129 ? 12.693 -0.820 20.038 1.00 66.00 129 ASN A C 1
ATOM 1080 O O . ASN A 1 129 ? 11.610 -0.354 19.679 1.00 66.00 129 ASN A O 1
ATOM 1084 N N . ASP A 1 130 ? 13.375 -0.292 21.050 1.00 73.94 130 ASP A N 1
ATOM 1085 C CA . ASP A 1 130 ? 12.861 0.819 21.849 1.00 73.94 130 ASP A CA 1
ATOM 1086 C C . ASP A 1 130 ? 12.795 2.116 21.034 1.00 73.94 130 ASP A C 1
ATOM 1088 O O . ASP A 1 130 ? 11.810 2.851 21.113 1.00 73.94 130 ASP A O 1
ATOM 1092 N N . ALA A 1 131 ? 13.744 2.353 20.121 1.00 84.56 131 ALA A N 1
ATOM 1093 C CA . ALA A 1 131 ? 13.745 3.558 19.293 1.00 84.56 131 ALA A CA 1
ATOM 1094 C C . ALA A 1 131 ? 12.522 3.695 18.370 1.00 84.56 131 ALA A C 1
ATOM 1096 O O . ALA A 1 131 ? 12.205 4.816 17.954 1.00 84.56 131 ALA A O 1
ATOM 1097 N N . ILE A 1 132 ? 11.854 2.601 17.975 1.00 90.31 132 ILE A N 1
ATOM 1098 C CA . ILE A 1 132 ? 10.614 2.713 17.189 1.00 90.31 132 ILE A CA 1
ATOM 1099 C C . ILE A 1 132 ? 9.407 2.999 18.081 1.00 90.31 132 ILE A C 1
ATOM 1101 O O . ILE A 1 132 ? 8.562 3.806 17.694 1.00 90.31 132 ILE A O 1
ATOM 1105 N N . LEU A 1 133 ? 9.347 2.421 19.283 1.00 90.94 133 LEU A N 1
ATOM 1106 C CA . LEU A 1 133 ? 8.288 2.715 20.245 1.00 90.94 133 LEU A CA 1
ATOM 1107 C C . LEU A 1 133 ? 8.378 4.160 20.734 1.00 90.94 133 LEU A C 1
ATOM 1109 O O . LEU A 1 133 ? 7.358 4.843 20.783 1.00 90.94 133 LEU A O 1
ATOM 1113 N N . GLU A 1 134 ? 9.584 4.668 20.987 1.00 93.44 134 GLU A N 1
ATOM 1114 C CA . GLU A 1 134 ? 9.802 6.081 21.310 1.00 93.44 134 GLU A CA 1
ATOM 1115 C C . GLU A 1 134 ? 9.372 7.001 20.166 1.00 93.44 134 GLU A C 1
ATOM 1117 O O . GLU A 1 134 ? 8.715 8.020 20.385 1.00 93.44 134 GLU A O 1
ATOM 1122 N N . TRP A 1 135 ? 9.636 6.615 18.914 1.00 94.75 135 TRP A N 1
ATOM 1123 C CA . TRP A 1 135 ? 9.127 7.365 17.766 1.00 94.75 135 TRP A CA 1
ATOM 1124 C C . TRP A 1 135 ? 7.593 7.355 17.699 1.00 94.75 135 TRP A C 1
ATOM 1126 O O . TRP A 1 135 ? 6.986 8.392 17.428 1.00 94.75 135 TRP A O 1
ATOM 1136 N N . VAL A 1 136 ? 6.951 6.216 17.979 1.00 95.50 136 VAL A N 1
ATOM 1137 C CA . VAL A 1 136 ? 5.486 6.126 18.061 1.00 95.50 136 VAL A CA 1
ATOM 1138 C C . VAL A 1 136 ? 4.953 7.039 19.168 1.00 95.50 136 VAL A C 1
ATOM 1140 O O . VAL A 1 136 ? 4.056 7.840 18.902 1.00 95.50 136 VAL A O 1
ATOM 1143 N N . LYS A 1 137 ? 5.527 6.986 20.376 1.00 95.94 137 LYS A N 1
ATOM 1144 C CA . LYS A 1 137 ? 5.160 7.863 21.502 1.00 95.94 137 LYS A CA 1
ATOM 1145 C C . LYS A 1 137 ? 5.299 9.341 21.127 1.00 95.94 137 LYS A C 1
ATOM 1147 O O . LYS A 1 137 ? 4.374 10.116 21.361 1.00 95.94 137 LYS A O 1
ATOM 1152 N N . LEU A 1 138 ? 6.392 9.718 20.461 1.00 96.50 138 LEU A N 1
ATOM 1153 C CA . LEU A 1 138 ? 6.628 11.083 19.992 1.00 96.50 138 LEU A CA 1
ATOM 1154 C C . LEU A 1 138 ? 5.566 11.548 18.983 1.00 96.50 138 LEU A C 1
ATOM 1156 O O . LEU A 1 138 ? 5.046 12.658 19.105 1.00 96.50 138 LEU A O 1
ATOM 1160 N N . VAL A 1 139 ? 5.209 10.707 18.005 1.00 96.81 139 VAL A N 1
ATOM 1161 C CA . VAL A 1 139 ? 4.141 11.016 17.036 1.00 96.81 139 VAL A CA 1
ATOM 1162 C C . VAL A 1 139 ? 2.802 11.195 17.752 1.00 96.81 139 VAL A C 1
ATOM 1164 O O . VAL A 1 139 ? 2.099 12.168 17.489 1.00 96.81 139 VAL A O 1
ATOM 1167 N N . LYS A 1 140 ? 2.470 10.308 18.698 1.00 97.06 140 LYS A N 1
ATOM 1168 C CA . LYS A 1 140 ? 1.244 10.380 19.512 1.00 97.06 140 LYS A CA 1
ATOM 1169 C C . LYS A 1 140 ? 1.185 11.624 20.404 1.00 97.06 140 LYS A C 1
ATOM 1171 O O . LYS A 1 140 ? 0.088 12.097 20.707 1.00 97.06 140 LYS A O 1
ATOM 1176 N N . ALA A 1 141 ? 2.333 12.118 20.863 1.00 96.81 141 ALA A N 1
ATOM 1177 C CA . ALA A 1 141 ? 2.430 13.328 21.673 1.00 96.81 141 ALA A CA 1
ATOM 1178 C C . ALA A 1 141 ? 2.254 14.594 20.824 1.00 96.81 141 ALA A C 1
ATOM 1180 O O . ALA A 1 141 ? 1.531 15.499 21.225 1.00 96.81 141 ALA A O 1
ATOM 1181 N N . LYS A 1 142 ? 2.869 14.640 19.635 1.00 96.81 142 LYS A N 1
ATOM 1182 C CA . 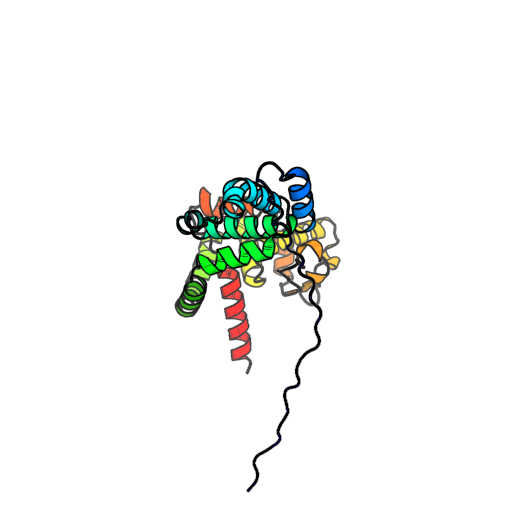LYS A 1 142 ? 2.824 15.813 18.748 1.00 96.81 142 LYS A CA 1
ATOM 1183 C C . LYS A 1 142 ? 1.561 15.907 17.889 1.00 96.81 142 LYS A C 1
ATOM 1185 O O . LYS A 1 142 ? 1.160 17.005 17.525 1.00 96.81 142 LYS A O 1
ATOM 1190 N N . ILE A 1 143 ? 0.953 14.775 17.533 1.00 96.12 143 ILE A N 1
ATOM 1191 C CA . ILE A 1 143 ? -0.168 14.710 16.586 1.00 96.12 143 ILE A CA 1
ATOM 1192 C C . ILE A 1 143 ? -1.293 13.884 17.209 1.00 96.12 143 ILE A C 1
ATOM 1194 O O . ILE A 1 143 ? -1.419 12.678 16.981 1.00 96.12 143 ILE A O 1
ATOM 1198 N N . LEU A 1 144 ? -2.121 14.544 18.020 1.00 94.81 144 LEU A N 1
ATOM 1199 C CA . LEU A 1 144 ? -3.177 13.897 18.806 1.00 94.81 144 LEU A CA 1
ATOM 1200 C C . LEU A 1 144 ? -4.175 13.122 17.934 1.00 94.81 144 LEU A C 1
ATOM 1202 O O . LEU A 1 144 ? -4.617 12.039 18.316 1.00 94.81 144 LEU A O 1
ATOM 1206 N N . GLN A 1 145 ? -4.459 13.626 16.732 1.00 95.25 145 GLN A N 1
ATOM 1207 C CA . GLN A 1 145 ? -5.345 13.008 15.742 1.00 95.25 145 GLN A CA 1
ATOM 1208 C C . GLN A 1 145 ? -4.852 11.628 15.286 1.00 95.25 145 GLN A C 1
ATOM 1210 O O . GLN A 1 145 ? -5.647 10.806 14.839 1.00 95.25 145 GLN A O 1
ATOM 1215 N N . LEU A 1 146 ? -3.549 11.353 15.403 1.00 97.00 146 LEU A N 1
ATOM 1216 C CA . LEU A 1 146 ? -2.966 10.071 15.020 1.00 97.00 146 LEU A CA 1
ATOM 1217 C C . LEU A 1 146 ? -2.857 9.086 16.182 1.00 97.00 146 LEU A C 1
ATOM 1219 O O . LEU A 1 146 ? -2.446 7.957 15.943 1.00 97.00 146 LEU A O 1
ATOM 1223 N N . ARG A 1 147 ? -3.240 9.443 17.417 1.00 96.88 147 ARG A N 1
ATOM 1224 C CA . ARG A 1 147 ? -3.050 8.572 18.592 1.00 96.88 147 ARG A CA 1
ATOM 1225 C C . ARG A 1 147 ? -3.595 7.159 18.398 1.00 96.88 147 ARG A C 1
ATOM 1227 O O . ARG A 1 147 ? -2.829 6.202 18.467 1.00 96.88 147 ARG A O 1
ATOM 1234 N N . VAL A 1 148 ? -4.887 7.059 18.091 1.00 98.00 148 VAL A N 1
ATOM 1235 C CA . VAL A 1 148 ? -5.575 5.775 17.877 1.00 98.00 148 VAL A CA 1
ATOM 1236 C C . VAL A 1 148 ? -5.034 5.063 16.637 1.00 98.00 148 VAL A C 1
ATOM 1238 O O . VAL A 1 148 ? -4.807 3.858 16.655 1.00 98.00 148 VAL A O 1
ATOM 1241 N N . PHE A 1 149 ? -4.753 5.811 15.566 1.00 98.31 149 PHE A N 1
ATOM 1242 C CA . PHE A 1 149 ? -4.199 5.248 14.336 1.00 98.31 149 PHE A CA 1
ATOM 1243 C C . PHE A 1 149 ? -2.813 4.614 14.544 1.00 98.31 149 PHE A C 1
ATOM 1245 O O . PHE A 1 149 ? -2.532 3.551 13.991 1.00 98.31 149 PHE A O 1
ATOM 1252 N N . MET A 1 150 ? -1.949 5.243 15.344 1.00 97.75 150 MET A N 1
ATOM 1253 C CA . MET A 1 150 ? -0.620 4.713 15.645 1.00 97.75 150 MET A CA 1
ATOM 1254 C C . MET A 1 150 ? -0.704 3.417 16.452 1.00 97.75 150 MET A C 1
ATOM 1256 O O . MET A 1 150 ? -0.000 2.464 16.122 1.00 97.75 150 MET A O 1
ATOM 1260 N N . ASP A 1 151 ? -1.594 3.353 17.443 1.00 97.62 151 ASP A N 1
ATOM 1261 C CA . ASP A 1 151 ? -1.813 2.134 18.231 1.00 97.62 151 ASP A CA 1
ATOM 1262 C C . ASP A 1 151 ? -2.366 1.005 17.354 1.00 97.62 151 ASP A C 1
ATOM 1264 O O . ASP A 1 151 ? -1.848 -0.112 17.365 1.00 97.62 151 ASP A O 1
ATOM 1268 N N . PHE A 1 152 ? -3.334 1.319 16.490 1.00 98.31 152 PHE A N 1
ATOM 1269 C CA . PHE A 1 152 ? -3.845 0.383 15.492 1.00 98.31 152 PHE A CA 1
ATOM 1270 C C . PHE A 1 152 ? -2.744 -0.140 14.554 1.00 98.31 152 PHE A C 1
ATOM 1272 O O . PHE A 1 152 ? -2.689 -1.333 14.244 1.00 98.31 152 PHE A O 1
ATOM 1279 N N . MET A 1 153 ? -1.840 0.727 14.094 1.00 96.94 153 MET A N 1
ATOM 1280 C CA . MET A 1 153 ? -0.715 0.322 13.251 1.00 96.94 153 MET A CA 1
ATOM 1281 C C . MET A 1 153 ? 0.250 -0.624 13.971 1.00 96.94 153 MET A C 1
ATOM 1283 O O . MET A 1 153 ? 0.685 -1.607 13.368 1.00 96.94 153 MET A O 1
ATOM 1287 N N . VAL A 1 154 ? 0.576 -0.336 15.235 1.00 95.62 154 VAL A N 1
ATOM 1288 C CA . VAL A 1 154 ? 1.461 -1.179 16.050 1.00 95.62 154 VAL A CA 1
ATOM 1289 C C . VAL A 1 154 ? 0.832 -2.552 16.285 1.00 95.62 154 VAL A C 1
ATOM 1291 O O . VAL A 1 154 ? 1.515 -3.551 16.096 1.00 95.62 154 VAL A O 1
ATOM 1294 N N . LEU A 1 155 ? -0.463 -2.616 16.608 1.00 95.69 155 LEU A N 1
ATOM 1295 C CA . LEU A 1 155 ? -1.171 -3.880 16.848 1.00 95.69 155 LEU A CA 1
ATOM 1296 C C . LEU A 1 155 ? -1.387 -4.710 15.578 1.00 95.69 155 LEU A C 1
ATOM 1298 O O . LEU A 1 155 ? -1.387 -5.935 15.627 1.00 95.69 155 LEU A O 1
ATOM 1302 N N . SER A 1 156 ? -1.604 -4.060 14.433 1.00 96.00 156 SER A N 1
ATOM 1303 C CA . SER A 1 156 ? -1.964 -4.757 13.192 1.00 96.00 156 SER A CA 1
ATOM 1304 C C . SER A 1 156 ? -0.766 -5.163 12.329 1.00 96.00 156 SER A C 1
ATOM 1306 O O . SER A 1 156 ? -0.892 -6.062 11.493 1.00 96.00 156 SER A O 1
ATOM 1308 N N . GLY A 1 157 ? 0.375 -4.472 12.450 1.00 93.75 157 GLY A N 1
ATOM 1309 C CA . GLY A 1 157 ? 1.554 -4.700 11.604 1.00 93.75 157 GLY A CA 1
ATOM 1310 C C . GLY A 1 157 ? 1.320 -4.441 10.105 1.00 93.75 157 GLY A C 1
ATOM 1311 O O . GLY A 1 157 ? 2.079 -4.912 9.241 1.00 93.75 157 GLY A O 1
ATOM 1312 N N . LEU A 1 158 ? 0.250 -3.724 9.756 1.00 95.25 158 LEU A N 1
ATOM 1313 C CA . LEU A 1 158 ? -0.107 -3.410 8.373 1.00 95.25 158 LEU A CA 1
ATOM 1314 C C . LEU A 1 158 ? 0.847 -2.370 7.778 1.00 95.25 158 LEU A C 1
ATOM 1316 O O . LEU A 1 158 ? 1.351 -1.484 8.469 1.00 95.25 158 LEU A O 1
ATOM 1320 N N . ARG A 1 159 ? 1.090 -2.430 6.460 1.00 92.94 159 ARG A N 1
ATOM 1321 C CA . ARG A 1 159 ? 1.797 -1.323 5.790 1.00 92.94 159 ARG A CA 1
ATOM 1322 C C . ARG A 1 159 ? 0.935 -0.073 5.864 1.00 92.94 159 ARG A C 1
ATOM 1324 O O . ARG A 1 159 ? -0.276 -0.183 5.744 1.00 92.94 159 ARG A O 1
ATOM 1331 N N . LEU A 1 160 ? 1.548 1.111 5.907 1.00 94.88 160 LEU A N 1
ATOM 1332 C CA . LEU A 1 160 ? 0.834 2.390 6.045 1.00 94.88 160 LEU A CA 1
ATOM 1333 C C . LEU A 1 160 ? -0.435 2.500 5.180 1.00 94.88 160 LEU A C 1
ATOM 1335 O O . LEU A 1 160 ? -1.501 2.822 5.684 1.00 94.88 160 LEU A O 1
ATOM 1339 N N . LYS A 1 161 ? -0.348 2.191 3.880 1.00 93.94 161 LYS A N 1
ATOM 1340 C CA . LYS A 1 161 ? -1.511 2.260 2.981 1.00 93.94 161 LYS A CA 1
ATOM 1341 C C . LYS A 1 161 ? -2.595 1.225 3.317 1.00 93.94 161 LYS A C 1
ATOM 1343 O O . LYS A 1 161 ? -3.773 1.539 3.226 1.00 93.94 161 LYS A O 1
ATOM 1348 N N . GLU A 1 162 ? -2.201 0.008 3.685 1.00 95.38 162 GLU A N 1
ATOM 1349 C CA . GLU A 1 162 ? -3.121 -1.058 4.110 1.00 95.38 162 GLU A CA 1
ATOM 1350 C C . GLU A 1 162 ? -3.783 -0.683 5.449 1.00 95.38 162 GLU A C 1
ATOM 1352 O O . GLU A 1 162 ? -4.994 -0.816 5.584 1.00 95.38 162 GLU A O 1
ATOM 1357 N N . ALA A 1 163 ? -3.012 -0.124 6.390 1.00 97.12 163 ALA A N 1
ATOM 1358 C CA . ALA A 1 163 ? -3.494 0.369 7.677 1.00 97.12 163 ALA A CA 1
ATOM 1359 C C . ALA A 1 163 ? -4.523 1.493 7.507 1.00 97.12 163 ALA A C 1
ATOM 1361 O O . ALA A 1 163 ? -5.609 1.406 8.064 1.00 97.12 163 ALA A O 1
ATOM 1362 N N . VAL A 1 164 ? -4.225 2.511 6.691 1.00 98.00 164 VAL A N 1
ATOM 1363 C CA . VAL A 1 164 ? -5.164 3.611 6.400 1.00 98.00 164 VAL A CA 1
ATOM 1364 C C . VAL A 1 164 ? -6.450 3.090 5.768 1.00 98.00 164 VAL A C 1
ATOM 1366 O O . VAL A 1 164 ? -7.539 3.484 6.178 1.00 98.00 164 VAL A O 1
ATOM 1369 N N . ASN A 1 165 ? -6.340 2.176 4.800 1.00 97.25 165 ASN A N 1
ATOM 1370 C CA . ASN A 1 165 ? -7.515 1.574 4.178 1.00 97.25 165 ASN A CA 1
ATOM 1371 C C . ASN A 1 165 ? -8.369 0.814 5.202 1.00 97.25 165 ASN A C 1
ATOM 1373 O O . ASN A 1 165 ? -9.578 1.008 5.233 1.00 97.25 165 ASN A O 1
ATOM 1377 N N . SER A 1 166 ? -7.751 -0.012 6.054 1.00 97.88 166 SER A N 1
ATOM 1378 C CA . SER A 1 166 ? -8.457 -0.748 7.108 1.00 97.88 166 SER A CA 1
ATOM 1379 C C . SER A 1 166 ? -9.108 0.183 8.126 1.00 97.88 166 SER A C 1
ATOM 1381 O O . SER A 1 166 ? -10.264 -0.014 8.474 1.00 97.88 166 SER A O 1
ATOM 1383 N N . TYR A 1 167 ? -8.380 1.196 8.590 1.00 98.50 167 TYR A N 1
ATOM 1384 C CA . TYR A 1 167 ? -8.858 2.172 9.565 1.00 98.50 167 TYR A CA 1
ATOM 1385 C C . TYR A 1 167 ? -10.100 2.910 9.047 1.00 98.50 167 TYR A C 1
ATOM 1387 O O . TYR A 1 167 ? -11.128 2.968 9.716 1.00 98.50 167 TYR A O 1
ATOM 1395 N N . ASN A 1 168 ? -10.049 3.389 7.802 1.00 98.50 168 ASN A N 1
ATOM 1396 C CA . ASN A 1 168 ? -11.185 4.062 7.176 1.00 98.50 168 ASN A CA 1
ATOM 1397 C C . ASN A 1 168 ? -12.358 3.122 6.888 1.00 98.50 168 ASN A C 1
ATOM 1399 O O . ASN A 1 168 ? -13.501 3.576 6.907 1.00 98.50 168 ASN A O 1
ATOM 1403 N N . LEU A 1 169 ? -12.081 1.847 6.593 1.00 98.00 169 LEU A N 1
ATOM 1404 C CA . LEU A 1 169 ? -13.109 0.835 6.366 1.00 98.00 169 LEU A CA 1
ATOM 1405 C C . LEU A 1 169 ? -13.858 0.507 7.663 1.00 98.00 169 LEU A C 1
ATOM 1407 O O . LEU A 1 169 ? -15.077 0.402 7.623 1.00 98.00 169 LEU A O 1
ATOM 1411 N N . ILE A 1 170 ? -13.159 0.434 8.804 1.00 98.38 170 ILE A N 1
ATOM 1412 C CA . ILE A 1 170 ? -13.787 0.299 10.131 1.00 98.38 170 ILE A CA 1
ATOM 1413 C C . ILE A 1 170 ? -14.742 1.469 10.375 1.00 98.38 170 ILE A C 1
ATOM 1415 O O . ILE A 1 170 ? -15.918 1.244 10.634 1.00 98.38 170 ILE A O 1
ATOM 1419 N N . ILE A 1 171 ? -14.262 2.710 10.222 1.00 98.38 171 ILE A N 1
ATOM 1420 C CA . ILE A 1 171 ? -15.080 3.918 10.426 1.00 98.38 171 ILE A CA 1
ATOM 1421 C C . ILE A 1 171 ? -16.309 3.905 9.517 1.00 98.38 171 ILE A C 1
ATOM 1423 O O . ILE A 1 171 ? -17.420 4.169 9.964 1.00 98.38 171 ILE A O 1
ATOM 1427 N N . GLN A 1 172 ? -16.113 3.597 8.234 1.00 98.00 172 GLN A N 1
ATOM 1428 C CA . GLN A 1 172 ? -17.200 3.564 7.267 1.00 98.00 172 GLN A CA 1
ATOM 1429 C C . GLN A 1 172 ? -18.256 2.521 7.631 1.00 98.00 172 GLN A C 1
ATOM 1431 O O . GLN A 1 172 ? -19.418 2.871 7.792 1.00 98.00 172 GLN A O 1
ATOM 1436 N N . LEU A 1 173 ? -17.852 1.260 7.791 1.00 97.62 173 LEU A N 1
ATOM 1437 C CA . LEU A 1 173 ? -18.789 0.173 8.064 1.00 97.62 173 LEU A CA 1
ATOM 1438 C C . LEU A 1 173 ? -19.440 0.307 9.437 1.00 97.62 173 LEU A C 1
ATOM 1440 O O . LEU A 1 173 ? -20.568 -0.133 9.612 1.00 97.62 173 LEU A O 1
ATOM 1444 N N . SER A 1 174 ? -18.764 0.928 10.405 1.00 97.44 174 SER A N 1
ATOM 1445 C CA . SER A 1 174 ? -19.369 1.228 11.700 1.00 97.44 174 SER A CA 1
ATOM 1446 C C . SER A 1 174 ? -20.483 2.266 11.590 1.00 97.44 174 SER A C 1
ATOM 1448 O O . SER A 1 174 ? -21.486 2.120 12.275 1.00 97.44 174 SER A O 1
ATOM 1450 N N . ARG A 1 175 ? -20.328 3.293 10.741 1.00 96.94 175 ARG A N 1
ATOM 1451 C CA . ARG A 1 175 ? -21.374 4.302 10.483 1.00 96.94 175 ARG A CA 1
ATOM 1452 C C . ARG A 1 175 ? -22.540 3.734 9.671 1.00 96.94 175 ARG A C 1
ATOM 1454 O O . ARG A 1 175 ? -23.654 4.215 9.798 1.00 96.94 175 ARG A O 1
ATOM 1461 N N . GLU A 1 176 ? -22.269 2.733 8.839 1.00 97.50 176 GLU A N 1
ATOM 1462 C CA . GLU A 1 176 ? -23.270 2.010 8.045 1.00 97.50 176 GLU A CA 1
ATOM 1463 C C . GLU A 1 176 ? -23.897 0.821 8.800 1.00 97.50 176 GLU A C 1
ATOM 1465 O O . GLU A 1 176 ? -24.652 0.071 8.195 1.00 97.50 176 GLU A O 1
ATOM 1470 N N . GLU A 1 177 ? -23.550 0.593 10.074 1.00 96.50 177 GLU A N 1
ATOM 1471 C CA . GLU A 1 177 ? -24.010 -0.556 10.882 1.00 96.50 177 GLU A CA 1
ATOM 1472 C C . GLU A 1 177 ? -23.694 -1.943 10.275 1.00 96.50 177 GLU A C 1
ATOM 1474 O O . GLU A 1 177 ? -24.311 -2.958 10.587 1.00 96.50 177 GLU A O 1
ATOM 1479 N N . ARG A 1 178 ? -22.655 -2.017 9.436 1.00 97.38 178 ARG A N 1
ATOM 1480 C CA . ARG A 1 178 ? -22.220 -3.212 8.685 1.00 97.38 178 ARG A CA 1
ATOM 1481 C C . ARG A 1 178 ? -20.841 -3.719 9.102 1.00 97.38 178 ARG A C 1
ATOM 1483 O O . ARG A 1 178 ? -20.176 -4.460 8.377 1.00 97.38 178 ARG A O 1
ATOM 1490 N N . LEU A 1 179 ? -20.371 -3.317 10.282 1.00 97.00 179 LEU A N 1
ATOM 1491 C CA . LEU A 1 179 ? -19.030 -3.649 10.773 1.00 97.00 179 LEU A CA 1
ATOM 1492 C C . LEU A 1 179 ? -18.793 -5.164 10.896 1.00 97.00 179 LEU A C 1
ATOM 1494 O O . LEU A 1 179 ? -17.676 -5.618 10.648 1.00 97.00 179 LEU A O 1
ATOM 1498 N N . SER A 1 180 ? -19.832 -5.947 11.194 1.00 96.56 180 SER A N 1
ATOM 1499 C CA . SER A 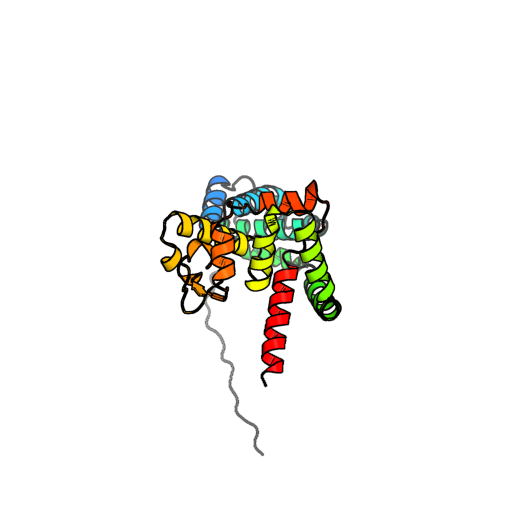1 180 ? -19.783 -7.416 11.294 1.00 96.56 180 SER A CA 1
ATOM 1500 C C . SER A 1 180 ? -19.380 -8.114 9.985 1.00 96.56 180 SER A C 1
ATOM 1502 O O . SER A 1 180 ? -18.842 -9.228 9.994 1.00 96.56 180 SER A O 1
ATOM 1504 N N . GLU A 1 181 ? -19.564 -7.455 8.835 1.00 96.81 181 GLU A N 1
ATOM 1505 C CA . GLU A 1 181 ? -19.087 -7.963 7.548 1.00 96.81 181 GLU A CA 1
ATOM 1506 C C . GLU A 1 181 ? -17.559 -8.079 7.536 1.00 96.81 181 GLU A C 1
ATOM 1508 O O . GLU A 1 181 ? -17.013 -9.042 6.981 1.00 96.81 181 GLU A O 1
ATOM 1513 N N . TYR A 1 182 ? -16.883 -7.127 8.186 1.00 98.06 182 TYR A N 1
ATOM 1514 C CA . TYR A 1 182 ? -15.433 -6.977 8.187 1.00 98.06 182 TYR A CA 1
ATOM 1515 C C . TYR A 1 182 ? -14.758 -7.459 9.472 1.00 98.06 182 TYR A C 1
ATOM 1517 O O . TYR A 1 182 ? -13.688 -8.063 9.389 1.00 98.06 182 TYR A O 1
ATOM 1525 N N . TYR A 1 183 ? -15.363 -7.237 10.636 1.00 98.31 183 TYR A N 1
ATOM 1526 C CA . TYR A 1 183 ? -14.806 -7.586 11.939 1.00 98.31 183 TYR A CA 1
ATOM 1527 C C . TYR A 1 183 ? -15.596 -8.716 12.605 1.00 98.31 183 TYR A C 1
ATOM 1529 O O . TYR A 1 183 ? -16.818 -8.668 12.703 1.00 98.31 183 TYR A O 1
ATOM 1537 N N . ASP A 1 184 ? -14.882 -9.741 13.057 1.00 97.50 184 ASP A N 1
ATOM 1538 C CA . ASP A 1 184 ? -15.398 -10.790 13.930 1.00 97.50 184 ASP A CA 1
ATOM 1539 C C . ASP A 1 184 ? -15.207 -10.363 15.386 1.00 97.50 184 ASP A C 1
ATOM 1541 O O . ASP A 1 184 ? -14.068 -10.327 15.851 1.00 97.50 184 ASP A O 1
ATOM 1545 N N . SER A 1 185 ? -16.280 -10.018 16.098 1.00 94.69 185 SER A N 1
ATOM 1546 C CA . SER A 1 185 ? -16.171 -9.588 17.497 1.00 94.69 185 SER A CA 1
ATOM 1547 C C . SER A 1 185 ? -15.865 -10.733 18.457 1.00 94.69 185 SER A C 1
ATOM 1549 O O . SER A 1 185 ? -15.237 -10.490 19.478 1.00 94.69 185 SER A O 1
ATOM 1551 N N . GLU A 1 186 ? -16.282 -11.963 18.143 1.00 94.94 186 GLU A N 1
ATOM 1552 C CA . GLU A 1 186 ? -16.017 -13.130 18.996 1.00 94.94 186 GLU A CA 1
ATOM 1553 C C . GLU A 1 186 ? -14.551 -13.547 18.918 1.00 94.94 186 GLU A C 1
ATOM 1555 O O . GLU A 1 186 ? -13.933 -13.894 19.920 1.00 94.94 186 GLU A O 1
ATOM 1560 N N . LYS A 1 187 ? -13.981 -13.503 17.710 1.00 95.75 187 LYS A N 1
ATOM 1561 C CA . LYS A 1 187 ? -12.586 -13.903 17.466 1.00 95.75 187 LYS A CA 1
ATOM 1562 C C . LYS A 1 187 ? -11.604 -12.736 17.537 1.00 95.75 187 LYS A C 1
ATOM 1564 O O . LYS A 1 187 ? -10.400 -12.953 17.433 1.00 95.75 187 LYS A O 1
ATOM 1569 N N . GLU A 1 188 ? -12.116 -11.514 17.642 1.00 97.12 188 GLU A N 1
ATOM 1570 C CA . GLU A 1 188 ? -11.367 -10.262 17.553 1.00 97.12 188 GLU A CA 1
ATOM 1571 C C . GLU A 1 188 ? -10.518 -10.154 16.269 1.00 97.12 188 GLU A C 1
ATOM 1573 O O . GLU A 1 188 ? -9.334 -9.807 16.290 1.00 97.12 188 GLU A O 1
ATOM 1578 N N . VAL A 1 189 ? -11.121 -10.464 15.112 1.00 97.81 189 VAL A N 1
ATOM 1579 C CA . VAL A 1 189 ? -10.414 -10.561 13.818 1.00 97.81 189 VAL A CA 1
ATOM 1580 C C . VAL A 1 189 ? -10.981 -9.634 12.751 1.00 97.81 189 VAL A C 1
ATOM 1582 O O . VAL A 1 189 ? -12.154 -9.712 12.399 1.00 97.81 189 VAL A O 1
ATOM 1585 N N . LEU A 1 190 ? -10.110 -8.859 12.103 1.00 98.19 190 LEU A N 1
ATOM 1586 C CA . LEU A 1 190 ? -10.400 -8.183 10.835 1.00 98.19 190 LEU A CA 1
ATOM 1587 C C . LEU A 1 190 ? -10.211 -9.139 9.649 1.00 98.19 190 LEU A C 1
ATOM 1589 O O . LEU A 1 190 ? -9.120 -9.669 9.429 1.00 98.19 190 LEU A O 1
ATOM 1593 N N . LYS A 1 191 ? -11.263 -9.332 8.849 1.00 97.44 191 LYS A N 1
ATOM 1594 C CA . LYS A 1 191 ? -11.339 -10.256 7.704 1.00 97.44 191 LYS A CA 1
ATOM 1595 C C . LYS A 1 191 ? -10.924 -9.566 6.395 1.00 97.44 191 LYS A C 1
ATOM 1597 O O . LYS A 1 191 ? -11.723 -9.463 5.464 1.00 97.44 191 LYS A O 1
ATOM 1602 N N . HIS A 1 192 ? -9.670 -9.109 6.287 1.00 97.25 192 HIS A N 1
ATOM 1603 C CA . HIS A 1 192 ? -9.142 -8.418 5.084 1.00 97.25 192 HIS A CA 1
ATOM 1604 C C . HIS A 1 192 ? -9.387 -9.185 3.780 1.00 97.25 192 HIS A C 1
ATOM 1606 O O . HIS A 1 192 ? -9.644 -8.583 2.738 1.00 97.25 192 HIS A O 1
ATOM 1612 N N . TYR A 1 193 ? -9.362 -10.519 3.834 1.00 94.75 193 TYR A N 1
ATOM 1613 C CA . TYR A 1 193 ? -9.612 -11.390 2.683 1.00 94.75 193 TYR A CA 1
ATOM 1614 C C . TYR A 1 193 ? -11.002 -11.216 2.043 1.00 94.75 193 TYR A C 1
ATOM 1616 O O . TYR A 1 193 ? -11.161 -11.568 0.873 1.00 94.75 193 TYR A O 1
ATOM 1624 N N . LYS A 1 194 ? -11.995 -10.675 2.765 1.00 95.19 194 LYS A N 1
ATOM 1625 C CA . LYS A 1 194 ? -13.321 -10.357 2.208 1.00 95.19 194 LYS A CA 1
ATOM 1626 C C . LYS A 1 194 ? -13.295 -9.130 1.291 1.00 95.19 194 LYS A C 1
ATOM 1628 O O . LYS A 1 194 ? -14.087 -9.046 0.363 1.00 95.19 194 LYS A O 1
ATOM 1633 N N . PHE A 1 195 ? -12.334 -8.225 1.480 1.00 94.38 195 PHE A N 1
ATOM 1634 C CA . PHE A 1 195 ? -12.184 -6.984 0.714 1.00 94.38 195 PHE A CA 1
ATOM 1635 C C . PHE A 1 195 ? -10.986 -7.088 -0.243 1.00 94.38 195 PHE A C 1
ATOM 1637 O O . PHE A 1 195 ? -9.998 -6.351 -0.145 1.00 94.38 195 PHE A O 1
ATOM 1644 N N . LYS A 1 196 ? -11.062 -8.052 -1.172 1.00 91.56 196 LYS A N 1
ATOM 1645 C CA . LYS A 1 196 ? -9.941 -8.464 -2.041 1.00 91.56 196 LYS A CA 1
ATOM 1646 C C . LYS A 1 196 ? -9.319 -7.308 -2.825 1.00 91.56 196 LYS A C 1
ATOM 1648 O O . LYS A 1 196 ? -8.099 -7.175 -2.814 1.00 91.56 196 LYS A O 1
ATOM 1653 N N . GLU A 1 197 ? -10.132 -6.429 -3.404 1.00 87.50 197 GLU A N 1
ATOM 1654 C CA . GLU A 1 197 ? -9.652 -5.274 -4.182 1.00 87.50 197 GLU A CA 1
ATOM 1655 C C . GLU A 1 197 ? -8.775 -4.311 -3.364 1.00 87.50 197 GLU A C 1
ATOM 1657 O O . GLU A 1 197 ? -7.876 -3.637 -3.881 1.00 87.50 197 GLU A O 1
ATOM 1662 N N . VAL A 1 198 ? -8.993 -4.263 -2.048 1.00 88.56 198 VAL A N 1
ATOM 1663 C CA . VAL A 1 198 ? -8.274 -3.368 -1.142 1.00 88.56 198 VAL A CA 1
ATOM 1664 C C . VAL A 1 198 ? -6.971 -4.010 -0.657 1.00 88.56 198 VAL A C 1
ATOM 1666 O O . VAL A 1 198 ? -5.910 -3.361 -0.715 1.00 88.56 198 VAL A O 1
ATOM 1669 N N . PHE A 1 199 ? -7.045 -5.273 -0.213 1.00 92.56 199 PHE A N 1
ATOM 1670 C CA . PHE A 1 199 ? -5.995 -5.949 0.564 1.00 92.56 199 PHE A CA 1
ATOM 1671 C C . PHE A 1 199 ? -5.261 -7.086 -0.162 1.00 92.56 199 PHE A C 1
ATOM 1673 O O . PHE A 1 199 ? -4.139 -7.426 0.221 1.00 92.56 199 PHE A O 1
ATOM 1680 N N . ILE A 1 200 ? -5.841 -7.661 -1.217 1.00 88.81 200 ILE A N 1
ATOM 1681 C CA . ILE A 1 200 ? -5.264 -8.768 -1.991 1.00 88.81 200 ILE A CA 1
ATOM 1682 C C . ILE A 1 200 ? -4.829 -8.244 -3.360 1.00 88.81 200 ILE A C 1
ATOM 1684 O O . ILE A 1 200 ? -5.464 -8.452 -4.388 1.00 88.81 200 ILE A O 1
ATOM 1688 N N . ARG A 1 201 ? -3.692 -7.548 -3.379 1.00 78.69 201 ARG A N 1
ATOM 1689 C CA . ARG A 1 201 ? -3.073 -7.040 -4.610 1.00 78.69 201 ARG A CA 1
ATOM 1690 C C . ARG A 1 201 ? -2.110 -8.077 -5.184 1.00 78.69 201 ARG A C 1
ATOM 1692 O O . ARG A 1 201 ? -1.613 -8.953 -4.475 1.00 78.69 201 ARG A O 1
ATOM 1699 N N . ARG A 1 202 ? -1.736 -7.908 -6.457 1.00 73.75 202 ARG A N 1
ATOM 1700 C CA . ARG A 1 202 ? -0.842 -8.820 -7.201 1.00 73.75 202 ARG A CA 1
ATOM 1701 C C . ARG A 1 202 ? 0.417 -9.240 -6.426 1.00 73.75 202 ARG A C 1
ATOM 1703 O O . ARG A 1 202 ? 0.753 -10.416 -6.407 1.00 73.75 202 ARG A O 1
ATOM 1710 N N . SER A 1 203 ? 1.100 -8.293 -5.778 1.00 71.50 203 SER A N 1
ATOM 1711 C CA . SER A 1 203 ? 2.373 -8.531 -5.071 1.00 71.50 203 SER A CA 1
ATOM 1712 C C . SER A 1 203 ? 2.316 -8.329 -3.554 1.00 71.50 203 SER A C 1
ATOM 1714 O O . SER A 1 203 ? 3.331 -8.512 -2.877 1.00 71.50 203 SER A O 1
ATOM 1716 N N . LYS A 1 204 ? 1.169 -7.906 -3.009 1.00 80.81 204 LYS A N 1
ATOM 1717 C CA . LYS A 1 204 ? 0.988 -7.591 -1.584 1.00 80.81 204 LYS A CA 1
ATOM 1718 C C . LYS A 1 204 ? -0.366 -8.121 -1.142 1.00 80.81 204 LYS A C 1
ATOM 1720 O O . LYS A 1 204 ? -1.382 -7.719 -1.698 1.00 80.81 204 LYS A O 1
ATOM 1725 N N . LYS A 1 205 ? -0.347 -9.035 -0.176 1.00 89.56 205 LYS A N 1
ATOM 1726 C CA . LYS A 1 205 ? -1.534 -9.717 0.331 1.00 89.56 205 LYS A CA 1
ATOM 1727 C C . LYS A 1 205 ? -1.561 -9.597 1.847 1.00 89.56 205 LYS A C 1
ATOM 1729 O O . LYS A 1 205 ? -0.538 -9.825 2.496 1.00 89.56 205 LYS A O 1
ATOM 1734 N N . VAL A 1 206 ? -2.719 -9.235 2.376 1.00 92.50 206 VAL A N 1
ATOM 1735 C CA . VAL A 1 206 ? -3.036 -9.237 3.804 1.00 92.50 206 VAL A CA 1
ATOM 1736 C C . VAL A 1 206 ? -4.365 -9.964 3.954 1.00 92.50 206 VAL A C 1
ATOM 1738 O O . VAL A 1 206 ? -5.322 -9.623 3.267 1.00 92.50 206 VAL A O 1
ATOM 1741 N N . PHE A 1 207 ? -4.412 -10.973 4.822 1.00 94.19 207 PHE A N 1
ATOM 1742 C CA . PHE A 1 207 ? -5.590 -11.830 4.970 1.00 94.19 207 PHE A CA 1
ATOM 1743 C C . PHE A 1 207 ? -6.385 -11.514 6.230 1.00 94.19 207 PHE A C 1
ATOM 1745 O O . PHE A 1 207 ? -7.591 -11.306 6.143 1.00 94.19 207 PHE A O 1
ATOM 1752 N N . VAL A 1 208 ? -5.716 -11.456 7.381 1.00 96.19 208 VAL A N 1
ATOM 1753 C CA . VAL A 1 208 ? -6.345 -11.220 8.684 1.00 96.19 208 VAL A CA 1
ATOM 1754 C C . VAL A 1 208 ? -5.450 -10.372 9.587 1.00 96.19 208 VAL A C 1
ATOM 1756 O O . VAL A 1 208 ? -4.229 -10.371 9.417 1.00 96.19 208 VAL A O 1
ATOM 1759 N N . SER A 1 209 ? -6.057 -9.659 10.534 1.00 96.56 209 SER A N 1
ATOM 1760 C CA . SER A 1 209 ? -5.368 -9.013 11.660 1.00 96.56 209 SER A CA 1
ATOM 1761 C C . SER A 1 209 ? -6.179 -9.234 12.930 1.00 96.56 209 SER A C 1
ATOM 1763 O O . SER A 1 209 ? -7.391 -9.034 12.906 1.00 96.56 209 SER A O 1
ATOM 1765 N N . PHE A 1 210 ? -5.515 -9.618 14.017 1.00 96.19 210 PHE A N 1
ATOM 1766 C CA . PHE A 1 210 ? -6.131 -9.757 15.337 1.00 96.19 210 PHE A CA 1
ATOM 1767 C C . PHE A 1 210 ? -6.091 -8.403 16.037 1.00 96.19 210 PHE A C 1
ATOM 1769 O O . PHE A 1 210 ? -5.007 -7.842 16.197 1.00 96.19 210 PHE A O 1
ATOM 1776 N N . ILE A 1 211 ? -7.255 -7.847 16.367 1.00 97.75 211 ILE A N 1
ATOM 1777 C CA . ILE A 1 211 ? -7.391 -6.501 16.928 1.00 97.75 211 ILE A CA 1
ATOM 1778 C C . ILE A 1 211 ? -8.475 -6.520 18.007 1.00 97.75 211 ILE A C 1
ATOM 1780 O O . ILE A 1 211 ? -9.614 -6.858 17.676 1.00 97.75 211 ILE A O 1
ATOM 1784 N N . PRO A 1 212 ? -8.158 -6.106 19.249 1.00 97.50 212 PRO A N 1
ATOM 1785 C CA . PRO A 1 212 ? -9.124 -6.099 20.340 1.00 97.50 212 PRO A CA 1
ATOM 1786 C C . PRO A 1 212 ? -10.356 -5.249 20.044 1.00 97.50 212 PRO A C 1
ATOM 1788 O O . PRO A 1 212 ? -10.245 -4.185 19.420 1.00 97.50 212 PRO A O 1
ATOM 1791 N N . LYS A 1 213 ? -11.514 -5.661 20.561 1.00 97.25 213 LYS A N 1
ATOM 1792 C CA . LYS A 1 213 ? -12.792 -4.967 20.353 1.00 97.25 213 LYS A CA 1
ATOM 1793 C C . LYS A 1 213 ? -12.726 -3.503 20.787 1.00 97.25 213 LYS A C 1
ATOM 1795 O O . LYS A 1 213 ? -13.144 -2.624 20.037 1.00 97.25 213 LYS A O 1
ATOM 1800 N N . ALA A 1 214 ? -12.087 -3.230 21.925 1.00 97.56 214 ALA A N 1
ATOM 1801 C CA . ALA A 1 214 ? -11.890 -1.874 22.438 1.00 97.56 214 ALA A CA 1
ATOM 1802 C C . ALA A 1 214 ? -11.147 -0.957 21.444 1.00 97.56 214 ALA A C 1
ATOM 1804 O O . ALA A 1 214 ? -11.445 0.233 21.340 1.00 97.56 214 ALA A O 1
ATOM 1805 N N . MET A 1 215 ? -10.196 -1.499 20.671 1.00 98.00 215 MET A N 1
ATOM 1806 C CA . MET A 1 215 ? -9.503 -0.733 19.631 1.00 98.00 215 MET A CA 1
ATOM 1807 C C . MET A 1 215 ? -10.439 -0.426 18.459 1.00 98.00 215 MET A C 1
ATOM 1809 O O . MET A 1 215 ? -10.419 0.685 17.937 1.00 98.00 215 MET A O 1
ATOM 1813 N N . ILE A 1 216 ? -11.276 -1.383 18.056 1.00 98.06 216 ILE A N 1
ATOM 1814 C CA . ILE A 1 216 ? -12.262 -1.174 16.991 1.00 98.06 216 ILE A CA 1
ATOM 1815 C C . ILE A 1 216 ? -13.270 -0.092 17.388 1.00 98.06 216 ILE A C 1
ATOM 1817 O O . ILE A 1 216 ? -13.478 0.846 16.622 1.00 98.06 216 ILE A O 1
ATOM 1821 N N . GLU A 1 217 ? -13.810 -0.161 18.604 1.00 97.12 217 GLU A N 1
ATOM 1822 C CA . GLU A 1 217 ? -14.718 0.851 19.157 1.00 97.12 217 GLU A CA 1
ATOM 1823 C C . GLU A 1 217 ? -14.059 2.240 19.189 1.00 97.12 217 GLU A C 1
ATOM 1825 O O . GLU A 1 217 ? -14.649 3.226 18.743 1.00 97.12 217 GLU A O 1
ATOM 1830 N N . ALA A 1 218 ? -12.796 2.320 19.624 1.00 97.81 218 ALA A N 1
ATOM 1831 C CA . ALA A 1 218 ? -12.040 3.569 19.641 1.00 97.81 218 ALA A CA 1
ATOM 1832 C C . ALA A 1 218 ? -11.787 4.152 18.241 1.00 97.81 218 ALA A C 1
ATOM 1834 O O . ALA A 1 218 ? -11.693 5.375 18.112 1.00 97.81 218 ALA A O 1
ATOM 1835 N N . ILE A 1 219 ? -11.651 3.307 17.211 1.00 98.12 219 ILE A N 1
ATOM 1836 C CA . ILE A 1 219 ? -11.495 3.719 15.807 1.00 98.12 219 ILE A CA 1
ATOM 1837 C C . ILE A 1 219 ? -12.827 4.208 15.238 1.00 98.12 219 ILE A C 1
ATOM 1839 O O . ILE A 1 219 ? -12.843 5.231 14.556 1.00 98.12 219 ILE A O 1
ATOM 1843 N N . SER A 1 220 ? -13.937 3.524 15.528 1.00 96.81 220 SER A N 1
ATOM 1844 C CA . SER A 1 220 ? -15.271 3.870 15.017 1.00 96.81 220 SER A CA 1
ATOM 1845 C C . SER A 1 220 ? -15.696 5.306 15.336 1.00 96.81 220 SER A C 1
ATOM 1847 O O . SER A 1 220 ? -16.389 5.932 14.538 1.00 96.81 220 SER A O 1
ATOM 1849 N N . GLN A 1 221 ? -15.222 5.857 16.457 1.00 95.75 221 GLN A N 1
ATOM 1850 C CA . GLN A 1 221 ? -15.505 7.226 16.911 1.00 95.75 221 GLN A CA 1
ATOM 1851 C C . GLN A 1 221 ? -14.554 8.289 16.325 1.00 95.75 221 GLN A C 1
ATOM 1853 O O . GLN A 1 221 ? -14.398 9.377 16.887 1.00 95.75 221 GLN A O 1
ATOM 1858 N N . ARG A 1 222 ? -13.831 7.978 15.242 1.00 97.06 222 ARG A N 1
ATOM 1859 C CA . ARG A 1 222 ? -12.825 8.867 14.637 1.00 97.06 222 ARG A CA 1
ATOM 1860 C C . ARG A 1 222 ? -13.177 9.235 13.206 1.00 97.06 222 ARG A C 1
ATOM 1862 O O . ARG A 1 222 ? -14.046 8.644 12.570 1.00 97.06 222 ARG A O 1
ATOM 1869 N N . GLU A 1 223 ? -12.443 10.219 12.697 1.00 96.62 223 GLU A N 1
ATOM 1870 C CA . GLU A 1 223 ? -12.532 10.636 11.305 1.00 96.62 223 GLU A CA 1
ATOM 1871 C C . GLU A 1 223 ? -11.593 9.860 10.390 1.00 96.62 223 GLU A C 1
ATOM 1873 O O . GLU A 1 223 ? -10.527 9.381 10.795 1.00 96.62 223 GLU A O 1
ATOM 1878 N N . LYS A 1 224 ? -12.008 9.754 9.123 1.00 97.69 224 LYS A N 1
ATOM 1879 C CA . LYS A 1 224 ? -11.215 9.111 8.076 1.00 97.69 224 LYS A CA 1
ATOM 1880 C C . LYS A 1 224 ? -9.904 9.868 7.862 1.00 97.69 224 LYS A C 1
ATOM 1882 O O . LYS A 1 224 ? -9.854 11.096 7.875 1.00 97.69 224 LYS A O 1
ATOM 1887 N N . LEU A 1 225 ? -8.844 9.116 7.593 1.00 97.44 225 LEU A N 1
ATOM 1888 C CA . LEU A 1 225 ? -7.504 9.638 7.346 1.00 97.44 225 LEU A CA 1
ATOM 1889 C C . LEU A 1 225 ? -7.060 9.339 5.920 1.00 97.44 225 LEU A C 1
ATOM 1891 O O . LEU A 1 225 ? -7.376 8.299 5.350 1.00 97.44 225 LEU A O 1
ATOM 1895 N N . THR A 1 226 ? -6.244 10.209 5.340 1.00 97.44 226 THR A N 1
ATOM 1896 C CA . THR A 1 226 ? -5.549 9.912 4.083 1.00 97.44 226 THR A CA 1
ATOM 1897 C C . THR A 1 226 ? -4.059 9.709 4.325 1.00 97.44 226 THR A C 1
ATOM 1899 O O . THR A 1 226 ? -3.448 10.329 5.196 1.00 97.44 226 THR A O 1
ATOM 1902 N N . VAL A 1 227 ? -3.429 8.875 3.491 1.00 95.88 227 VAL A N 1
ATOM 1903 C CA . VAL A 1 227 ? -1.966 8.689 3.514 1.00 95.88 227 VAL A CA 1
ATOM 1904 C C . VAL A 1 227 ? -1.241 10.028 3.328 1.00 95.88 227 VAL A C 1
ATOM 1906 O O . VAL A 1 227 ? -0.175 10.238 3.907 1.00 95.88 227 VAL A O 1
ATOM 1909 N N . TYR A 1 228 ? -1.825 10.935 2.539 1.00 94.75 228 TYR A N 1
ATOM 1910 C CA . TYR A 1 228 ? -1.295 12.274 2.304 1.00 94.75 228 TYR A CA 1
ATOM 1911 C C . TYR A 1 228 ? -1.319 13.131 3.573 1.00 94.75 228 TYR A C 1
ATOM 1913 O O . TYR A 1 228 ? -0.274 13.659 3.945 1.00 94.75 228 TYR A O 1
ATOM 1921 N N . GLN A 1 229 ? -2.462 13.209 4.268 1.00 95.56 229 GLN A N 1
ATOM 1922 C CA . GLN A 1 229 ? -2.577 13.944 5.535 1.00 95.56 229 GLN A CA 1
ATOM 1923 C C . GLN A 1 229 ? -1.567 13.436 6.562 1.00 95.56 229 GLN A C 1
ATOM 1925 O O . GLN A 1 229 ? -0.765 14.216 7.064 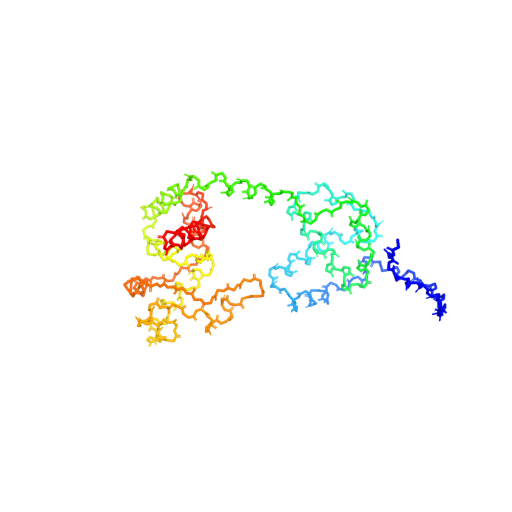1.00 95.56 229 GLN A O 1
ATOM 1930 N N . ILE A 1 230 ? -1.522 12.119 6.785 1.00 96.06 230 ILE A N 1
ATOM 1931 C CA . ILE A 1 230 ? -0.582 11.500 7.731 1.00 96.06 230 ILE A CA 1
ATOM 1932 C C . ILE A 1 230 ? 0.867 11.848 7.367 1.00 96.06 230 ILE A C 1
ATOM 1934 O O . ILE A 1 230 ? 1.666 12.228 8.223 1.00 96.06 230 ILE A O 1
ATOM 1938 N N . SER A 1 231 ? 1.218 11.734 6.083 1.00 93.62 231 SER A N 1
ATOM 1939 C CA . SER A 1 231 ? 2.574 12.025 5.614 1.00 93.62 231 SER A CA 1
ATOM 1940 C C . SER A 1 231 ? 2.946 13.495 5.799 1.00 93.62 231 SER A C 1
ATOM 1942 O O . SER A 1 231 ? 4.092 13.778 6.146 1.00 93.62 231 SER A O 1
ATOM 1944 N N . ASN A 1 232 ? 2.010 14.419 5.580 1.00 94.50 232 ASN A N 1
ATOM 1945 C CA . ASN A 1 232 ? 2.237 15.851 5.754 1.00 94.50 232 ASN A CA 1
ATOM 1946 C C . ASN A 1 232 ? 2.378 16.224 7.222 1.00 94.50 232 ASN A C 1
ATOM 1948 O O . ASN A 1 232 ? 3.386 16.830 7.575 1.00 94.50 232 ASN A O 1
ATOM 1952 N N . TRP A 1 233 ? 1.445 15.781 8.066 1.00 96.31 233 TRP A N 1
ATOM 1953 C CA . TRP A 1 233 ? 1.483 16.060 9.497 1.00 96.31 233 TRP A CA 1
ATOM 1954 C C . TRP A 1 233 ? 2.795 15.583 10.118 1.00 96.31 233 TRP A C 1
ATOM 1956 O O . TRP A 1 233 ? 3.443 16.327 10.849 1.00 96.31 233 TRP A O 1
ATOM 1966 N N . VAL A 1 234 ? 3.248 14.372 9.773 1.00 94.94 234 VAL A N 1
ATOM 1967 C CA . VAL A 1 234 ? 4.514 13.835 10.286 1.00 94.94 234 VAL A CA 1
ATOM 1968 C C . VAL A 1 234 ? 5.721 14.554 9.683 1.00 94.94 234 VAL A C 1
ATOM 1970 O O . VAL A 1 234 ? 6.575 15.029 10.427 1.00 94.94 234 VAL A O 1
ATOM 1973 N N . ARG A 1 235 ? 5.829 14.635 8.349 1.00 93.62 235 ARG A N 1
ATOM 1974 C CA . ARG A 1 235 ? 7.074 15.076 7.694 1.00 93.62 235 ARG A CA 1
ATOM 1975 C C . ARG A 1 235 ? 7.214 16.583 7.559 1.00 93.62 235 ARG A C 1
ATOM 1977 O O . ARG A 1 235 ? 8.331 17.074 7.664 1.00 93.62 235 ARG A O 1
ATOM 1984 N N . ARG A 1 236 ? 6.138 17.290 7.216 1.00 88.31 236 ARG A N 1
ATOM 1985 C CA . ARG A 1 236 ? 6.184 18.731 6.940 1.00 88.31 236 ARG A CA 1
ATOM 1986 C C . ARG A 1 236 ? 5.936 19.507 8.220 1.00 88.31 236 ARG A C 1
ATOM 1988 O O . ARG A 1 236 ? 6.811 20.247 8.652 1.00 88.31 236 ARG A O 1
ATOM 1995 N N . ASP A 1 237 ? 4.800 19.247 8.852 1.00 90.88 237 ASP A N 1
ATOM 1996 C CA . ASP A 1 237 ? 4.296 20.113 9.918 1.00 90.88 237 ASP A CA 1
ATOM 1997 C C . ASP A 1 237 ? 5.067 19.881 11.220 1.00 90.88 237 ASP A C 1
ATOM 1999 O O . ASP A 1 237 ? 5.390 20.820 11.938 1.00 90.88 237 ASP A O 1
ATOM 2003 N N . ASN A 1 238 ? 5.455 18.628 11.481 1.00 92.50 238 ASN A N 1
ATOM 2004 C CA . ASN A 1 238 ? 6.211 18.257 12.678 1.00 92.50 238 ASN A CA 1
ATOM 2005 C C . ASN A 1 238 ? 7.690 17.940 12.417 1.00 92.50 238 ASN A C 1
ATOM 2007 O O . ASN A 1 238 ? 8.417 17.634 13.364 1.00 92.50 238 ASN A O 1
ATOM 2011 N N . LYS A 1 239 ? 8.141 18.005 11.154 1.00 92.81 239 LYS A N 1
AT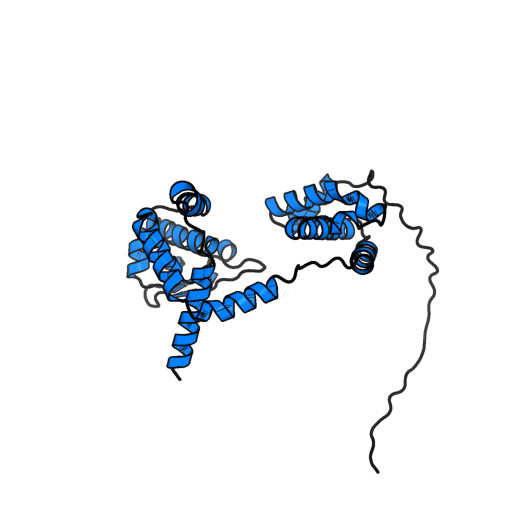OM 2012 C CA . LYS A 1 239 ? 9.529 17.732 10.729 1.00 92.81 239 LYS A CA 1
ATOM 2013 C C . LYS A 1 239 ? 10.088 16.392 11.234 1.00 92.81 239 LYS A C 1
ATOM 2015 O O . LYS A 1 239 ? 11.293 16.234 11.420 1.00 92.81 239 LYS A O 1
ATOM 2020 N N . LEU A 1 240 ? 9.222 15.401 11.442 1.00 92.44 240 LEU A N 1
ATOM 2021 C CA . LEU A 1 240 ? 9.613 14.073 11.896 1.00 92.44 240 LEU A CA 1
ATOM 2022 C C . LEU A 1 240 ? 10.000 13.193 10.706 1.00 92.44 240 LEU A C 1
ATOM 2024 O O . LEU A 1 240 ? 9.356 13.179 9.651 1.00 92.44 240 LEU A O 1
ATOM 2028 N N . LYS A 1 241 ? 11.036 12.375 10.899 1.00 90.25 241 LYS A N 1
ATOM 2029 C CA . LYS A 1 241 ? 11.386 11.324 9.941 1.00 90.25 241 LYS A CA 1
ATOM 2030 C C . LYS A 1 241 ? 10.238 10.320 9.848 1.00 90.25 241 LYS A C 1
ATOM 2032 O O . LYS A 1 241 ? 9.721 9.864 10.863 1.00 90.25 241 LYS A O 1
ATOM 2037 N N . SER A 1 242 ? 9.863 9.941 8.629 1.00 90.12 242 SER A N 1
ATOM 2038 C CA . SER A 1 242 ? 8.842 8.914 8.418 1.00 90.12 242 SER A CA 1
ATOM 2039 C C . SER A 1 242 ? 9.415 7.528 8.716 1.00 90.12 242 SER A C 1
ATOM 2041 O O . SER A 1 242 ? 10.348 7.093 8.039 1.00 90.12 242 SER A O 1
ATOM 2043 N N . ARG A 1 243 ? 8.851 6.847 9.719 1.00 92.00 243 ARG A N 1
ATOM 2044 C CA . ARG A 1 243 ? 9.269 5.503 10.161 1.00 92.00 243 ARG A CA 1
ATOM 2045 C C . ARG A 1 243 ? 8.126 4.483 10.164 1.00 92.00 243 ARG A C 1
ATOM 2047 O O . ARG A 1 243 ? 8.201 3.453 10.816 1.00 92.00 243 ARG A O 1
ATOM 2054 N N . PHE A 1 244 ? 7.066 4.725 9.389 1.00 93.06 244 PHE A N 1
ATOM 2055 C CA . PHE A 1 244 ? 5.920 3.806 9.302 1.00 93.06 244 PHE A CA 1
ATOM 2056 C C . PHE A 1 244 ? 6.284 2.403 8.790 1.00 93.06 244 PHE A C 1
ATOM 2058 O O . PHE A 1 244 ? 5.590 1.441 9.103 1.00 93.06 244 PHE A O 1
ATOM 2065 N N . GLY A 1 245 ? 7.346 2.280 7.983 1.00 89.69 245 GLY A N 1
ATOM 2066 C CA . GLY A 1 245 ? 7.862 0.980 7.544 1.00 89.69 245 GLY A CA 1
ATOM 2067 C C . GLY A 1 245 ? 8.443 0.168 8.702 1.00 89.69 245 GLY A C 1
ATOM 2068 O O . GLY A 1 245 ? 8.147 -1.018 8.816 1.00 89.69 245 GLY A O 1
ATOM 2069 N N . ASP A 1 246 ? 9.181 0.838 9.587 1.00 88.75 246 ASP A N 1
ATOM 2070 C CA . ASP A 1 246 ? 9.850 0.247 10.747 1.00 88.75 246 ASP A CA 1
ATOM 2071 C C . ASP A 1 246 ? 8.835 -0.349 11.746 1.00 88.75 246 ASP A C 1
ATOM 2073 O O . ASP A 1 246 ? 9.124 -1.370 12.360 1.00 88.75 246 ASP A O 1
ATOM 2077 N N . ILE A 1 247 ? 7.617 0.210 11.866 1.00 92.19 247 ILE A N 1
ATOM 2078 C CA . ILE A 1 247 ? 6.548 -0.353 12.725 1.00 92.19 247 ILE A CA 1
ATOM 2079 C C . ILE A 1 247 ? 6.207 -1.788 12.317 1.00 92.19 247 ILE A C 1
ATOM 2081 O O . ILE A 1 247 ? 6.061 -2.669 13.162 1.00 92.19 247 ILE A O 1
ATOM 2085 N N . ARG A 1 248 ? 6.084 -2.043 11.011 1.00 89.50 248 ARG A N 1
ATOM 2086 C CA . ARG A 1 248 ? 5.786 -3.388 10.510 1.00 89.50 248 ARG A CA 1
ATOM 2087 C C . ARG A 1 248 ? 6.935 -4.355 10.795 1.00 89.50 248 ARG A C 1
ATOM 2089 O O . ARG A 1 248 ? 6.681 -5.530 11.051 1.00 89.50 248 ARG A O 1
ATOM 2096 N N . GLU A 1 249 ? 8.174 -3.884 10.693 1.00 86.12 249 GLU A N 1
ATOM 2097 C CA . GLU A 1 249 ? 9.352 -4.697 11.007 1.00 86.12 249 GLU A CA 1
ATOM 2098 C C . GLU A 1 249 ? 9.376 -5.048 12.496 1.00 86.12 249 GLU A C 1
ATOM 2100 O O . GLU A 1 249 ? 9.497 -6.221 12.835 1.00 86.12 249 GLU A O 1
ATOM 2105 N N . TYR A 1 250 ? 9.127 -4.066 13.364 1.00 88.50 250 TYR A N 1
ATOM 2106 C CA . TYR A 1 250 ? 8.977 -4.273 14.802 1.00 88.50 250 TYR A CA 1
ATOM 2107 C C . TYR A 1 250 ? 7.882 -5.286 15.139 1.00 88.50 250 TYR A C 1
ATOM 2109 O O . TYR A 1 250 ? 8.137 -6.226 15.886 1.00 88.50 250 TYR A O 1
ATOM 2117 N N . PHE A 1 251 ? 6.692 -5.159 14.543 1.00 90.50 251 PHE A N 1
ATOM 2118 C CA . PHE A 1 251 ? 5.606 -6.115 14.761 1.00 90.50 251 PHE A CA 1
ATOM 2119 C C . PHE A 1 251 ? 6.020 -7.544 14.378 1.00 90.50 251 PHE A C 1
ATOM 2121 O O . PHE A 1 251 ? 5.754 -8.490 15.116 1.00 90.50 251 PHE A O 1
ATOM 2128 N N . ALA A 1 252 ? 6.712 -7.717 13.247 1.00 86.75 252 ALA A N 1
ATOM 2129 C CA . ALA A 1 252 ? 7.203 -9.028 12.828 1.00 86.75 252 ALA A CA 1
ATOM 2130 C C . ALA A 1 252 ? 8.222 -9.611 13.825 1.00 86.75 252 ALA A C 1
ATOM 2132 O O . ALA A 1 252 ? 8.140 -10.797 14.156 1.00 86.75 252 ALA A O 1
ATOM 2133 N N . THR A 1 253 ? 9.140 -8.786 14.336 1.00 83.75 253 THR A N 1
ATOM 2134 C CA . THR A 1 253 ? 10.100 -9.177 15.380 1.00 83.75 253 THR A CA 1
ATOM 2135 C C . THR A 1 253 ? 9.386 -9.567 16.674 1.00 83.75 253 THR A C 1
ATOM 2137 O O . THR A 1 253 ? 9.633 -10.650 17.203 1.00 83.75 253 THR A O 1
ATOM 2140 N N . PHE A 1 254 ? 8.451 -8.738 17.145 1.00 85.94 254 PHE A N 1
ATOM 2141 C CA . PHE A 1 254 ? 7.661 -8.982 18.353 1.00 85.94 254 PHE A CA 1
ATOM 2142 C C . PHE A 1 254 ? 6.906 -10.316 18.280 1.00 85.94 254 PHE A C 1
ATOM 2144 O O . PHE A 1 254 ? 7.038 -11.157 19.169 1.00 85.94 254 PHE A O 1
ATOM 2151 N N . MET A 1 255 ? 6.192 -10.557 17.175 1.00 84.81 255 MET A N 1
ATOM 2152 C CA . MET A 1 255 ? 5.470 -11.812 16.954 1.00 84.81 255 MET A CA 1
ATOM 2153 C C . MET A 1 255 ? 6.412 -13.020 16.911 1.00 84.81 255 MET A C 1
ATOM 2155 O O . MET A 1 255 ? 6.087 -14.071 17.458 1.00 84.81 255 MET A O 1
ATOM 2159 N N . THR A 1 256 ? 7.592 -12.881 16.299 1.00 82.94 256 THR A N 1
ATOM 2160 C CA . THR A 1 256 ? 8.581 -13.970 16.218 1.00 82.94 256 THR A CA 1
ATOM 2161 C C . THR A 1 256 ? 9.149 -14.320 17.594 1.00 82.94 256 THR A C 1
ATOM 2163 O O . THR A 1 256 ? 9.253 -15.499 17.931 1.00 82.94 256 THR A O 1
ATOM 2166 N N . ASN A 1 257 ? 9.466 -13.320 18.419 1.00 79.94 257 ASN A N 1
ATOM 2167 C CA . ASN A 1 257 ? 9.947 -13.538 19.784 1.00 79.94 257 ASN A CA 1
ATOM 2168 C C . ASN A 1 257 ? 8.867 -14.181 20.664 1.00 79.94 257 ASN A C 1
ATOM 2170 O O . ASN A 1 257 ? 9.144 -15.147 21.370 1.00 79.94 257 ASN A O 1
ATOM 2174 N N . GLY A 1 258 ? 7.615 -13.729 20.550 1.00 75.94 258 GLY A N 1
ATOM 2175 C CA . GLY A 1 258 ? 6.483 -14.329 21.261 1.00 75.94 258 GLY A CA 1
ATOM 2176 C C . GLY A 1 258 ? 6.152 -15.770 20.840 1.00 75.94 258 GLY A C 1
ATOM 2177 O O . GLY A 1 258 ? 5.465 -16.474 21.580 1.00 75.94 258 GLY A O 1
ATOM 2178 N N . LEU A 1 259 ? 6.615 -16.222 19.669 1.00 71.62 259 LEU A N 1
ATOM 2179 C CA . LEU A 1 259 ? 6.552 -17.630 19.253 1.00 71.62 259 LEU A CA 1
ATOM 2180 C C . LEU A 1 259 ? 7.731 -18.446 19.793 1.00 71.62 259 LEU A C 1
ATOM 2182 O O . LEU A 1 259 ? 7.551 -19.609 20.139 1.00 71.62 259 LEU A O 1
ATOM 2186 N N . ARG A 1 260 ? 8.930 -17.853 19.871 1.00 69.44 260 ARG A N 1
ATOM 2187 C CA . ARG A 1 260 ? 10.122 -18.511 20.433 1.00 69.44 260 ARG A CA 1
ATOM 2188 C C . ARG A 1 260 ? 9.977 -18.773 21.929 1.00 69.44 260 ARG A C 1
ATOM 2190 O O . ARG A 1 260 ? 10.282 -19.871 22.360 1.00 69.44 260 ARG A O 1
ATOM 2197 N N . ASN A 1 261 ? 9.439 -17.811 22.674 1.00 62.38 261 ASN A N 1
ATOM 2198 C CA . ASN A 1 261 ? 9.260 -17.903 24.127 1.00 62.38 261 ASN A CA 1
ATOM 2199 C C . ASN A 1 261 ? 8.072 -18.793 24.552 1.00 62.38 261 ASN A C 1
ATOM 2201 O O . ASN A 1 261 ? 7.755 -18.860 25.734 1.00 62.38 261 ASN A O 1
ATOM 2205 N N . ARG A 1 262 ? 7.367 -19.414 23.594 1.00 55.84 262 ARG A N 1
ATOM 2206 C CA . ARG A 1 262 ? 6.268 -20.369 23.831 1.00 55.84 262 ARG A CA 1
ATOM 2207 C C . ARG A 1 262 ? 6.658 -21.826 23.548 1.00 55.84 262 ARG A C 1
ATOM 2209 O O . ARG A 1 262 ? 5.789 -22.693 23.604 1.00 55.84 262 ARG A O 1
ATOM 2216 N N . LYS A 1 263 ? 7.922 -22.074 23.203 1.00 45.78 263 LYS A N 1
ATOM 2217 C CA . LYS A 1 263 ? 8.533 -23.407 23.187 1.00 45.78 263 LYS A CA 1
ATOM 2218 C C . LYS A 1 263 ? 9.294 -23.617 24.483 1.00 45.78 263 LYS A C 1
ATOM 2220 O O . LYS A 1 263 ? 9.333 -24.784 24.914 1.00 45.78 263 LYS A O 1
#